Protein AF-A0A2N0QL74-F1 (afdb_monomer_lite)

pLDDT: mean 77.98, std 16.77, range [33.41, 97.06]

Sequence (241 aa):
MLTSSIFDAFDLHISDHNPIITYFDASLLSDTIKSARARQLGRNTRRVFKYDSISTEQWTAFATNLDKLCPIDPLVFDAWPLNQKCEYLHSRIIKAATSQLPSVTVGNTHALKKPKDLESLCQSYRFLSKVAKTIRSLHKNPTLYSVSFESKWSSYYLRLNKLLFVYKQIFVTPIVLPSFLRDERIDDFANLLQMLESMTLLLRSLLLLKEKEFQASSIQAKIDAQNDNFTNDISTFIESA

Secondary structure (DSSP, 8-state):
-----EEE-TT-TT-SS--EEE---HHHHHHHHHHHHHHHHT-SEEEEE-GGG--HHHHHHHHHHHHHH----HHHHHTS-HHHHHHHHHHHHHHHHHHHS-EEEEE--------HHHHHHHHHHHHHHHHHHHHHHHHH-GGG--HHHHHHHHHHHHHHHHHHHHTTTT--S-----S-STT--HHHHHHHHHHHHHHHHHHHHHHHHHHHHHHHHHHHHHHHHHHHHHHH-HHHHHHH-

Organism: NCBI:txid588596

Foldseek 3Di:
DDDWDWDFPVVPPPDPDTDTDTDDDPVRVVVVCVVVVVVVVVDQKDKDFDPVPDDPVLVVQLVVQLVVLPPDDPVVLVPDDPVVNVVSSVVSSVVSCVVRTDIDIGGPPPPPPPPPVLVVLVVLLVLLVVVLVVLVVCLVPVVPDDPVVFVVVLVSVVSVVVVCVVVVVLCPDDDDDDNGCPPDDSVNSVVNSVSSVVVSVSSVVVSVVSVVVVVVVVVVVLVVVLVVCVVPPVPVNVVSD

Radius of gyration: 28.13 Å; chains: 1; bounding box: 64×46×73 Å

Structure (mmCIF, N/CA/C/O backbone):
data_AF-A0A2N0QL74-F1
#
_entry.id   AF-A0A2N0QL74-F1
#
loop_
_atom_site.group_PDB
_atom_site.id
_atom_site.type_symbol
_atom_site.label_atom_id
_atom_site.label_alt_id
_atom_site.label_comp_id
_atom_site.label_asym_id
_atom_site.label_entity_id
_atom_site.label_seq_id
_atom_site.pdbx_PDB_ins_code
_atom_site.Cartn_x
_atom_site.Cartn_y
_atom_site.Cartn_z
_atom_site.occupancy
_atom_site.B_iso_or_equiv
_atom_site.auth_seq_id
_atom_site.auth_comp_id
_atom_site.auth_asym_id
_atom_site.auth_atom_id
_atom_site.pdbx_PDB_model_num
ATOM 1 N N . MET A 1 1 ? -23.906 -6.791 -3.356 1.00 33.41 1 MET A N 1
ATOM 2 C CA . MET A 1 1 ? -24.941 -7.394 -2.494 1.00 33.41 1 MET A CA 1
ATOM 3 C C . MET A 1 1 ? -24.196 -8.204 -1.442 1.00 33.41 1 MET A C 1
ATOM 5 O O . MET A 1 1 ? -23.364 -9.010 -1.830 1.00 33.41 1 MET A O 1
ATOM 9 N N . LEU A 1 2 ? -24.350 -7.887 -0.154 1.00 35.38 2 LEU A N 1
ATOM 10 C CA . LEU A 1 2 ? -23.689 -8.610 0.940 1.00 35.38 2 LEU A CA 1
ATOM 11 C C . LEU A 1 2 ? -24.419 -9.942 1.139 1.00 35.38 2 LEU A C 1
ATOM 13 O O . LEU A 1 2 ? -25.563 -9.936 1.575 1.00 35.38 2 LEU A O 1
ATOM 17 N N . THR A 1 3 ? -23.783 -11.062 0.818 1.00 36.50 3 THR A N 1
ATOM 18 C CA . THR A 1 3 ? -24.258 -12.392 1.219 1.00 36.50 3 THR A CA 1
ATOM 19 C C . THR A 1 3 ? -23.272 -12.943 2.236 1.00 36.50 3 THR A C 1
ATOM 21 O O . THR A 1 3 ? -22.318 -13.628 1.881 1.00 36.50 3 THR A O 1
ATOM 24 N N . SER A 1 4 ? -23.454 -12.569 3.501 1.00 42.34 4 SER A N 1
ATOM 25 C CA . SER A 1 4 ? -22.865 -13.297 4.623 1.00 42.34 4 SER A CA 1
ATOM 26 C C . SER A 1 4 ? -23.887 -14.330 5.079 1.00 42.34 4 SER A C 1
ATOM 28 O O . SER A 1 4 ? -24.969 -13.960 5.538 1.00 42.34 4 SER A O 1
ATOM 30 N N . SER A 1 5 ? -23.559 -15.606 4.938 1.00 44.97 5 SER A N 1
ATOM 31 C CA . SER A 1 5 ? -24.354 -16.701 5.487 1.00 44.97 5 SER A CA 1
ATOM 32 C C . SER A 1 5 ? -23.841 -16.954 6.901 1.00 44.97 5 SER A C 1
ATOM 34 O O . SER A 1 5 ? -22.702 -17.392 7.060 1.00 44.97 5 SER A O 1
ATOM 36 N N . ILE A 1 6 ? -24.635 -16.609 7.914 1.00 45.38 6 ILE A N 1
ATOM 37 C CA . ILE A 1 6 ? -24.352 -16.971 9.305 1.00 45.38 6 ILE A CA 1
ATOM 38 C C . ILE A 1 6 ? -25.059 -18.298 9.547 1.00 45.38 6 ILE A C 1
ATOM 40 O O . ILE A 1 6 ? -26.281 -18.367 9.427 1.00 45.38 6 ILE A O 1
ATOM 44 N N . PHE A 1 7 ? -24.288 -19.342 9.836 1.00 47.66 7 PHE A N 1
ATOM 45 C CA . PHE A 1 7 ? -24.845 -20.622 10.254 1.00 47.66 7 PHE A CA 1
ATOM 46 C C . PHE A 1 7 ? -24.835 -20.688 11.770 1.00 47.66 7 PHE A C 1
ATOM 48 O O . PHE A 1 7 ? -23.808 -20.443 12.403 1.00 47.66 7 PHE A O 1
ATOM 55 N N . ASP A 1 8 ? -26.001 -21.003 12.314 1.00 49.16 8 ASP A N 1
ATOM 56 C CA . ASP A 1 8 ? -26.172 -21.295 13.721 1.00 49.16 8 ASP A CA 1
ATOM 57 C C . ASP A 1 8 ? -25.772 -22.758 13.945 1.00 49.16 8 ASP A C 1
ATOM 59 O O . ASP A 1 8 ? -26.434 -23.675 13.456 1.00 49.16 8 ASP A O 1
ATOM 63 N N . ALA A 1 9 ? -24.617 -22.981 14.566 1.00 56.22 9 ALA A N 1
ATOM 64 C CA . ALA A 1 9 ? -23.987 -24.294 14.671 1.00 56.22 9 ALA A CA 1
ATOM 65 C C . ALA A 1 9 ? -24.347 -24.999 15.991 1.00 56.22 9 ALA A C 1
ATOM 67 O O . ALA A 1 9 ? -23.483 -25.596 16.634 1.00 56.22 9 ALA A O 1
ATOM 68 N N . PHE A 1 10 ? -25.631 -24.957 16.366 1.00 51.97 10 PHE A N 1
ATOM 69 C CA . PHE A 1 10 ? -26.165 -25.564 17.593 1.00 51.97 10 PHE A CA 1
ATOM 70 C C . PHE A 1 10 ? -25.802 -27.054 17.767 1.00 51.97 10 PHE A C 1
ATOM 72 O O . PHE A 1 10 ? -25.671 -27.512 18.898 1.00 51.97 10 PHE A O 1
ATOM 79 N N . ASP A 1 11 ? -25.595 -27.798 16.674 1.00 49.41 11 ASP A N 1
ATOM 80 C CA . ASP A 1 11 ? -25.296 -29.241 16.705 1.00 49.41 11 ASP A CA 1
ATOM 81 C C . ASP A 1 11 ? -23.817 -29.589 16.965 1.00 49.41 11 ASP A C 1
ATOM 83 O O . ASP A 1 11 ? -23.462 -30.758 17.131 1.00 49.41 11 ASP A O 1
ATOM 87 N N . LEU A 1 12 ? -22.921 -28.601 17.029 1.00 55.66 12 LEU A N 1
ATOM 88 C CA . LEU A 1 12 ? -21.524 -28.818 17.404 1.00 55.66 12 LEU A CA 1
ATOM 89 C C . LEU A 1 12 ? -21.390 -28.631 18.920 1.00 55.66 12 LEU A C 1
ATOM 91 O O . LEU A 1 12 ? -20.912 -27.602 19.387 1.00 55.66 12 LEU A O 1
ATOM 95 N N . HIS A 1 13 ? -21.816 -29.638 19.693 1.00 52.69 13 HIS A N 1
ATOM 96 C CA . HIS A 1 13 ? -21.681 -29.721 21.159 1.00 52.69 13 HIS A CA 1
ATOM 97 C C . HIS A 1 13 ? -20.208 -29.786 21.624 1.00 52.69 13 HIS A C 1
ATOM 99 O O . HIS A 1 13 ? -19.757 -30.778 22.193 1.00 52.69 13 HIS A O 1
ATOM 105 N N . ILE A 1 14 ? -19.431 -28.739 21.353 1.00 56.12 14 ILE A N 1
ATOM 106 C CA . ILE A 1 14 ? -18.009 -28.632 21.708 1.00 56.12 14 ILE A CA 1
ATOM 107 C C . ILE A 1 14 ? -17.818 -27.627 22.862 1.00 56.12 14 ILE A C 1
ATOM 109 O O . ILE A 1 14 ? -16.829 -27.698 23.585 1.00 56.12 14 ILE A O 1
ATOM 113 N N . SER A 1 15 ? -18.771 -26.712 23.072 1.00 59.31 15 SER A N 1
ATOM 114 C CA . SER A 1 15 ? -18.755 -25.685 24.122 1.00 59.31 15 SER A CA 1
ATOM 115 C C . SER A 1 15 ? -20.189 -25.276 24.496 1.00 59.31 15 SER A C 1
ATOM 117 O O . SER A 1 15 ? -21.123 -25.487 23.727 1.00 59.31 15 SER A O 1
ATOM 119 N N . ASP A 1 16 ? -20.360 -24.696 25.684 1.00 65.94 16 ASP A N 1
ATOM 120 C CA . ASP A 1 16 ? -21.548 -23.951 26.124 1.00 65.94 16 ASP A CA 1
ATOM 121 C C . ASP A 1 16 ? -21.730 -22.602 25.395 1.00 65.94 16 ASP A C 1
ATOM 123 O O . ASP A 1 16 ? -22.762 -21.943 25.532 1.00 65.94 16 ASP A O 1
ATOM 127 N N . HIS A 1 17 ? -20.750 -22.193 24.587 1.00 58.41 17 HIS A N 1
ATOM 128 C CA . HIS A 1 17 ? -20.848 -21.069 23.669 1.00 58.41 17 HIS A CA 1
ATOM 129 C C . HIS A 1 17 ? -21.337 -21.523 22.294 1.00 58.41 17 HIS A C 1
ATOM 131 O O . HIS A 1 17 ? -20.852 -22.510 21.747 1.00 58.41 17 HIS A O 1
ATOM 137 N N . ASN A 1 18 ? -22.255 -20.754 21.707 1.00 55.28 18 ASN A N 1
ATOM 138 C CA . ASN A 1 18 ? -22.790 -21.028 20.379 1.00 55.28 18 ASN A CA 1
ATOM 139 C C . ASN A 1 18 ? -21.817 -20.514 19.294 1.00 55.28 18 ASN A C 1
ATOM 141 O O . ASN A 1 18 ? -21.622 -19.295 19.191 1.00 55.28 18 ASN A O 1
ATOM 145 N N . PRO A 1 19 ? -21.154 -21.389 18.512 1.00 55.59 19 PRO A N 1
ATOM 146 C CA . PRO A 1 19 ? -20.139 -20.950 17.568 1.00 55.59 19 PRO A CA 1
ATOM 147 C C . PRO A 1 19 ? -20.785 -20.316 16.332 1.00 55.59 19 PRO A C 1
ATOM 149 O O . PRO A 1 19 ? -21.546 -20.945 15.604 1.00 55.59 19 PRO A O 1
ATOM 152 N N . ILE A 1 20 ? -20.435 -19.058 16.060 1.00 56.44 20 ILE A N 1
ATOM 153 C CA . ILE A 1 20 ? -20.890 -18.322 14.875 1.00 56.44 20 ILE A CA 1
ATOM 154 C C . ILE A 1 20 ? -19.818 -18.426 13.790 1.00 56.44 20 ILE A C 1
ATOM 156 O O . ILE A 1 20 ? -18.734 -17.853 13.918 1.00 56.44 20 ILE A O 1
ATOM 160 N N . ILE A 1 21 ? -20.123 -19.122 12.694 1.00 53.94 21 ILE A N 1
ATOM 161 C CA . ILE A 1 21 ? -19.219 -19.254 11.543 1.00 53.94 21 ILE A CA 1
ATOM 162 C C . ILE A 1 21 ? -19.670 -18.292 10.441 1.00 53.94 21 ILE A C 1
ATOM 164 O O . ILE A 1 21 ? -20.817 -18.331 10.000 1.00 53.94 21 ILE A O 1
ATOM 168 N N . THR A 1 22 ? -18.759 -17.426 9.985 1.00 52.47 22 THR A N 1
ATOM 169 C CA . THR A 1 22 ? -19.017 -16.461 8.904 1.00 52.47 22 THR A CA 1
ATOM 170 C C . THR A 1 22 ? -18.035 -16.668 7.754 1.00 52.47 22 THR A C 1
ATOM 172 O O . THR A 1 22 ? -16.822 -16.641 7.956 1.00 52.47 22 THR A O 1
ATOM 175 N N . TYR A 1 23 ? -18.555 -16.825 6.536 1.00 50.62 23 TYR A N 1
ATOM 176 C CA . TYR A 1 23 ? -17.755 -16.897 5.312 1.00 50.62 23 TYR A CA 1
ATOM 177 C C . TYR A 1 23 ? -17.655 -15.521 4.651 1.00 50.62 23 TYR A C 1
ATOM 179 O O . TYR A 1 23 ? -18.667 -14.852 4.434 1.00 50.62 23 TYR A O 1
ATOM 187 N N . PHE A 1 24 ? -16.436 -15.120 4.291 1.00 48.72 24 PHE A N 1
ATOM 188 C CA . PHE A 1 24 ? -16.180 -13.896 3.536 1.00 48.72 24 PHE A CA 1
ATOM 189 C C . PHE A 1 24 ? -15.605 -14.228 2.163 1.00 48.72 24 PHE A C 1
ATOM 191 O O . PHE A 1 24 ? -14.645 -14.988 2.049 1.00 48.72 24 PHE A O 1
ATOM 198 N N . ASP A 1 25 ? -16.158 -13.603 1.126 1.00 53.91 25 ASP A N 1
ATOM 199 C CA . ASP A 1 25 ? -15.538 -13.594 -0.194 1.00 53.91 25 ASP A CA 1
ATOM 200 C C . ASP A 1 25 ? -14.257 -12.736 -0.172 1.00 53.91 25 ASP A C 1
ATOM 202 O O . ASP A 1 25 ? -14.252 -11.586 0.285 1.00 53.91 25 ASP A O 1
ATOM 206 N N . ALA A 1 26 ? -13.159 -13.285 -0.692 1.00 52.34 26 ALA A N 1
ATOM 207 C CA . ALA A 1 26 ? -11.869 -12.612 -0.775 1.00 52.34 26 ALA A CA 1
ATOM 208 C C . ALA A 1 26 ? -11.926 -11.321 -1.619 1.00 52.34 26 ALA A C 1
ATOM 210 O O . ALA A 1 26 ? -11.229 -10.350 -1.294 1.00 52.34 26 ALA A O 1
ATOM 211 N N . SER A 1 27 ? -12.775 -11.264 -2.658 1.00 49.72 27 SER A N 1
ATOM 212 C CA . SER A 1 27 ? -12.998 -10.030 -3.434 1.00 49.72 27 SER A CA 1
ATOM 213 C C . SER A 1 27 ? -13.596 -8.927 -2.566 1.00 49.72 27 SER A C 1
ATOM 215 O O . SER A 1 27 ? -13.115 -7.791 -2.562 1.00 49.72 27 SER A O 1
ATOM 217 N N . LEU A 1 28 ? -14.612 -9.285 -1.780 1.00 56.97 28 LEU A N 1
ATOM 218 C CA . LEU A 1 28 ? -15.330 -8.380 -0.890 1.00 56.97 28 LEU A CA 1
ATOM 219 C C . LEU A 1 28 ? -14.418 -7.823 0.210 1.00 56.97 28 LEU A C 1
ATOM 221 O O . LEU A 1 28 ? -14.478 -6.627 0.515 1.00 56.97 28 LEU A O 1
ATOM 225 N N . LEU A 1 29 ? -13.536 -8.665 0.762 1.00 50.59 29 LEU A N 1
ATOM 226 C CA . LEU A 1 29 ? -12.536 -8.266 1.752 1.00 50.59 29 LEU A CA 1
ATOM 227 C C . LEU A 1 29 ? -11.573 -7.220 1.166 1.00 50.59 29 LEU A C 1
ATOM 229 O O . LEU A 1 29 ? -11.256 -6.222 1.805 1.00 50.59 29 LEU A O 1
ATOM 233 N N . SER A 1 30 ? -11.142 -7.401 -0.086 1.00 49.31 30 SER A N 1
ATOM 234 C CA . SER A 1 30 ? -10.242 -6.463 -0.770 1.00 49.31 30 SER A CA 1
ATOM 235 C C . SER A 1 30 ? -10.862 -5.072 -0.932 1.00 49.31 30 SER A C 1
ATOM 237 O O . SER A 1 30 ? -10.206 -4.060 -0.667 1.00 49.31 30 SER A O 1
ATOM 239 N N . ASP A 1 31 ? -12.134 -5.000 -1.323 1.00 45.38 31 ASP A N 1
ATOM 240 C CA . ASP A 1 31 ? -12.820 -3.728 -1.566 1.00 45.38 31 ASP A CA 1
ATOM 241 C C . ASP A 1 31 ? -13.226 -3.009 -0.273 1.00 45.38 31 ASP A C 1
ATOM 243 O O . ASP A 1 31 ? -13.062 -1.787 -0.163 1.00 45.38 31 ASP A O 1
ATOM 247 N N . THR A 1 32 ? -13.638 -3.753 0.758 1.00 49.66 32 THR A N 1
ATOM 248 C CA . THR A 1 32 ? -13.849 -3.188 2.102 1.00 49.66 32 THR A CA 1
ATOM 249 C C . THR A 1 32 ? -12.540 -2.711 2.727 1.00 49.66 32 THR A C 1
ATOM 251 O O . THR A 1 32 ? -12.516 -1.612 3.284 1.00 49.66 32 THR A O 1
ATOM 254 N N . ILE A 1 33 ? -11.424 -3.432 2.547 1.00 53.22 33 ILE A N 1
ATOM 255 C CA . ILE A 1 33 ? -10.089 -2.979 2.971 1.00 53.22 33 ILE A CA 1
ATOM 256 C C . ILE A 1 33 ? -9.694 -1.686 2.248 1.00 53.22 33 ILE A C 1
ATOM 258 O O . ILE A 1 33 ? -9.181 -0.775 2.894 1.00 53.22 33 ILE A O 1
ATOM 262 N N . LYS A 1 34 ? -9.948 -1.540 0.939 1.00 53.47 34 LYS A N 1
ATOM 263 C CA . LYS A 1 34 ? -9.662 -0.285 0.210 1.00 53.47 34 LYS A CA 1
ATOM 264 C C . LYS A 1 34 ? -10.468 0.890 0.766 1.00 53.47 34 LYS A C 1
ATOM 266 O O . LYS A 1 34 ? -9.889 1.950 1.006 1.00 53.47 34 LYS A O 1
ATOM 271 N N . SER A 1 35 ? -11.768 0.711 1.015 1.00 46.94 35 SER A N 1
ATOM 272 C CA . SER A 1 35 ? -12.613 1.764 1.595 1.00 46.94 35 SER A CA 1
ATOM 273 C C . SER A 1 35 ? -12.228 2.083 3.041 1.00 46.94 35 SER A C 1
ATOM 275 O O . SER A 1 35 ? -12.212 3.252 3.424 1.00 46.94 35 SER A O 1
ATOM 277 N N . ALA A 1 36 ? -11.917 1.073 3.855 1.00 45.94 36 ALA A N 1
ATOM 278 C CA . ALA A 1 36 ? -11.460 1.255 5.229 1.00 45.94 36 ALA A CA 1
ATOM 279 C C . ALA A 1 36 ? -10.112 1.985 5.261 1.00 45.94 36 ALA A C 1
ATOM 281 O O . ALA A 1 36 ? -9.953 2.951 6.002 1.00 45.94 36 ALA A O 1
ATOM 282 N N . ARG A 1 37 ? -9.181 1.608 4.378 1.00 51.91 37 ARG A N 1
ATOM 283 C CA . ARG A 1 37 ? -7.877 2.258 4.217 1.00 51.91 37 ARG A CA 1
ATOM 284 C C . ARG A 1 37 ? -8.015 3.696 3.723 1.00 51.91 37 ARG A C 1
ATOM 286 O O . ARG A 1 37 ? -7.315 4.559 4.231 1.00 51.91 37 ARG A O 1
ATOM 293 N N . ALA A 1 38 ? -8.933 3.990 2.801 1.00 49.88 38 ALA A N 1
ATOM 294 C CA . ALA A 1 38 ? -9.228 5.363 2.381 1.00 49.88 38 ALA A CA 1
ATOM 295 C C . ALA A 1 38 ? -9.811 6.207 3.532 1.00 49.88 38 ALA A C 1
ATOM 297 O O . ALA A 1 38 ? -9.392 7.344 3.740 1.00 49.88 38 ALA A O 1
ATOM 298 N N . ARG A 1 39 ? -10.717 5.632 4.338 1.00 52.94 39 ARG A N 1
ATOM 299 C CA . ARG A 1 39 ? -11.268 6.278 5.544 1.00 52.94 39 ARG A CA 1
ATOM 300 C C . ARG A 1 39 ? -10.211 6.487 6.634 1.00 52.94 39 ARG A C 1
ATOM 302 O O . ARG A 1 39 ? -10.260 7.504 7.315 1.00 52.94 39 ARG A O 1
ATOM 309 N N . GLN A 1 40 ? -9.254 5.569 6.783 1.00 52.75 40 GLN A N 1
ATOM 310 C CA . GLN A 1 40 ? -8.108 5.708 7.689 1.00 52.75 40 GLN A CA 1
ATOM 311 C C . GLN A 1 40 ? -7.104 6.754 7.190 1.00 52.75 40 GLN A C 1
ATOM 313 O O . GLN A 1 40 ? -6.664 7.584 7.973 1.00 52.75 40 GLN A O 1
ATOM 318 N N . LEU A 1 41 ? -6.787 6.772 5.891 1.00 53.09 41 LEU A N 1
ATOM 319 C CA . LEU A 1 41 ? -5.905 7.776 5.279 1.00 53.09 41 LEU A CA 1
ATOM 320 C C . LEU A 1 41 ? -6.488 9.198 5.365 1.00 53.09 41 LEU A C 1
ATOM 322 O O . LEU A 1 41 ? -5.731 10.157 5.444 1.00 53.09 41 LEU A O 1
ATOM 326 N N . GLY A 1 42 ? -7.818 9.339 5.375 1.00 51.16 42 GLY A N 1
ATOM 327 C CA . GLY A 1 42 ? -8.502 10.616 5.620 1.00 51.16 42 GLY A CA 1
ATOM 328 C C . GLY A 1 42 ? -8.640 10.993 7.101 1.00 51.16 42 GLY A C 1
ATOM 329 O O . GLY A 1 42 ? -9.009 12.123 7.411 1.00 51.16 42 GLY A O 1
ATOM 330 N N . ARG A 1 43 ? -8.348 10.072 8.028 1.00 56.88 43 ARG A N 1
ATOM 331 C CA . ARG A 1 43 ? -8.416 10.283 9.479 1.00 56.88 43 ARG A CA 1
ATOM 332 C C . ARG A 1 43 ? -7.010 10.195 10.066 1.00 56.88 43 ARG A C 1
ATOM 334 O O . ARG A 1 43 ? -6.622 9.197 10.664 1.00 56.88 43 ARG A O 1
ATOM 341 N N . ASN A 1 44 ? -6.265 11.292 9.949 1.00 59.56 44 ASN A N 1
ATOM 342 C CA . ASN A 1 44 ? -4.979 11.470 10.640 1.00 59.56 44 ASN A CA 1
ATOM 343 C C . ASN A 1 44 ? -5.127 11.562 12.168 1.00 59.56 44 ASN A C 1
ATOM 345 O O . ASN A 1 44 ? -4.139 11.763 12.871 1.00 59.56 44 ASN A O 1
ATOM 349 N N . THR A 1 45 ? -6.343 11.432 12.696 1.00 61.66 45 THR A N 1
ATOM 350 C CA . THR A 1 45 ? -6.651 11.478 14.118 1.00 61.66 45 THR A CA 1
ATOM 351 C C . THR A 1 45 ? -7.700 10.424 14.481 1.00 61.66 45 THR A C 1
ATOM 353 O O . THR A 1 45 ? -8.597 10.116 13.692 1.00 61.66 45 THR A O 1
ATOM 356 N N . ARG A 1 46 ? -7.593 9.865 15.689 1.00 70.38 46 ARG A N 1
ATOM 357 C CA . ARG A 1 46 ? -8.622 9.035 16.326 1.00 70.38 46 ARG A CA 1
ATOM 358 C C . ARG A 1 46 ? -9.091 9.702 17.615 1.00 70.38 46 ARG A C 1
ATOM 360 O O . ARG A 1 46 ? -8.305 10.357 18.294 1.00 70.38 46 ARG A O 1
ATOM 367 N N . ARG A 1 47 ? -10.370 9.547 17.952 1.00 76.06 47 ARG A N 1
ATOM 368 C CA . ARG A 1 47 ? -10.919 9.983 19.240 1.00 76.06 47 ARG A CA 1
ATOM 369 C C . ARG A 1 47 ? -10.774 8.839 20.238 1.00 76.06 47 ARG A C 1
ATOM 371 O O . ARG A 1 47 ? -11.214 7.735 19.940 1.00 76.06 47 ARG A O 1
ATOM 378 N N . VAL A 1 48 ? -10.167 9.115 21.384 1.00 81.00 48 VAL A N 1
ATOM 379 C CA . VAL A 1 48 ? -9.994 8.166 22.490 1.00 81.00 48 VAL A CA 1
ATOM 380 C C . VAL A 1 48 ? -10.775 8.700 23.685 1.00 81.00 48 VAL A C 1
ATOM 382 O O . VAL A 1 48 ? -10.580 9.853 24.073 1.00 81.00 48 VAL A O 1
ATOM 385 N N . PHE A 1 49 ? -11.692 7.900 24.225 1.00 83.62 49 PHE A N 1
ATOM 386 C CA . PHE A 1 49 ? -12.444 8.239 25.434 1.00 83.62 49 PHE A CA 1
ATOM 387 C C . PHE A 1 49 ? -11.584 7.966 26.670 1.00 83.62 49 PHE A C 1
ATOM 389 O O . PHE A 1 49 ? -10.858 6.978 26.706 1.00 83.62 49 PHE A O 1
ATOM 396 N N . LYS A 1 50 ? -11.629 8.857 27.663 1.00 84.31 50 LYS A N 1
ATOM 397 C CA . LYS A 1 50 ? -10.822 8.744 28.887 1.00 84.31 50 LYS A CA 1
ATOM 398 C C . LYS A 1 50 ? -11.639 8.135 30.018 1.00 84.31 50 LYS A C 1
ATOM 400 O O . LYS A 1 50 ? -12.173 8.878 30.841 1.00 84.31 50 LYS A O 1
ATOM 405 N N . TYR A 1 51 ? -11.744 6.809 30.041 1.00 79.31 51 TYR A N 1
ATOM 406 C CA . TYR A 1 51 ? -12.631 6.109 30.971 1.00 79.31 51 TYR A CA 1
ATOM 407 C C . TYR A 1 51 ? -12.248 6.279 32.447 1.00 79.31 51 TYR A C 1
ATOM 409 O O . TYR A 1 51 ? -13.128 6.498 33.275 1.00 79.31 51 TYR A O 1
ATOM 417 N N . ASP A 1 52 ? -10.952 6.328 32.753 1.00 76.00 52 ASP A N 1
ATOM 418 C CA . ASP A 1 52 ? -10.434 6.384 34.134 1.00 76.00 52 ASP A CA 1
ATOM 419 C C . ASP A 1 52 ? -10.697 7.718 34.850 1.00 76.00 52 ASP A C 1
ATOM 421 O O . ASP A 1 52 ? -10.456 7.860 36.045 1.00 76.00 52 ASP A O 1
ATOM 425 N N . SER A 1 53 ? -11.189 8.719 34.116 1.00 77.44 53 SER A N 1
ATOM 426 C CA . SER A 1 53 ? -11.468 10.068 34.625 1.00 77.44 53 SER A CA 1
ATOM 427 C C . SER A 1 53 ? -12.957 10.426 34.640 1.00 77.44 53 SER A C 1
ATOM 429 O O . SER A 1 53 ? -13.302 11.587 34.858 1.00 77.44 53 SER A O 1
ATOM 431 N N . ILE A 1 54 ? -13.841 9.459 34.369 1.00 86.94 54 ILE A N 1
ATOM 432 C CA . ILE A 1 54 ? -15.284 9.697 34.265 1.00 86.94 54 ILE A CA 1
ATOM 433 C C . ILE A 1 54 ? -15.920 9.662 35.654 1.00 86.94 54 ILE A C 1
ATOM 435 O O . ILE A 1 54 ? -15.801 8.675 36.379 1.00 86.94 54 ILE A O 1
ATOM 439 N N . SER A 1 55 ? -16.645 10.723 36.011 1.00 90.50 55 SER A N 1
ATOM 440 C CA . SER A 1 55 ? -17.422 10.754 37.253 1.00 90.50 55 SER A CA 1
ATOM 441 C C . SER A 1 55 ? -18.703 9.917 37.151 1.00 90.50 55 SER A C 1
ATOM 443 O O . SER A 1 55 ? -19.256 9.709 36.069 1.00 90.50 55 SER A O 1
ATOM 445 N N . THR A 1 56 ? -19.246 9.486 38.290 1.00 91.62 56 THR A N 1
ATOM 446 C CA . THR A 1 56 ? -20.543 8.786 38.349 1.00 91.62 56 THR A CA 1
ATOM 447 C C . THR A 1 56 ? -21.667 9.587 37.685 1.00 91.62 56 THR A C 1
ATOM 449 O O . THR A 1 56 ? -22.528 9.020 37.014 1.00 91.62 56 THR A O 1
ATOM 452 N N . GLU A 1 57 ? -21.640 10.915 37.806 1.00 92.31 57 GLU A N 1
ATOM 453 C CA . GLU A 1 57 ? -22.608 11.805 37.155 1.00 92.31 57 GLU A CA 1
ATOM 454 C C . GLU A 1 57 ? -22.504 11.739 35.627 1.00 92.31 57 GLU A C 1
ATOM 456 O O . GLU A 1 57 ? -23.521 11.629 34.944 1.00 92.31 57 GLU A O 1
ATOM 461 N N . GLN A 1 58 ? -21.286 11.735 35.079 1.00 89.06 58 GLN A N 1
ATOM 462 C CA . GLN A 1 58 ? -21.060 11.609 33.637 1.00 89.06 58 GLN A CA 1
ATOM 463 C C . GLN A 1 58 ? -21.470 10.231 33.107 1.00 89.06 58 GLN A C 1
ATOM 465 O O . GLN A 1 58 ? -22.068 10.146 32.034 1.00 89.06 58 GLN A O 1
ATOM 470 N N . TRP A 1 59 ? -21.222 9.159 33.865 1.00 92.44 59 TRP A N 1
ATOM 471 C CA . TRP A 1 59 ? -21.729 7.823 33.534 1.00 92.44 59 TRP A CA 1
ATOM 472 C C . TRP A 1 59 ? -23.256 7.773 33.524 1.00 92.44 59 TRP A C 1
ATOM 474 O O . TRP A 1 59 ? -23.855 7.221 32.601 1.00 92.44 59 TRP A O 1
ATOM 484 N N . THR A 1 60 ? -23.889 8.411 34.507 1.00 94.12 60 THR A N 1
ATOM 485 C CA . THR A 1 60 ? -25.352 8.495 34.599 1.00 94.12 60 THR A CA 1
ATOM 486 C C . THR A 1 60 ? -25.932 9.304 33.438 1.00 94.12 60 THR A C 1
ATOM 488 O O . THR A 1 60 ? -26.923 8.899 32.826 1.00 94.12 60 THR A O 1
ATOM 491 N N . ALA A 1 61 ? -25.290 10.416 33.072 1.00 93.69 61 ALA A N 1
ATOM 492 C CA . ALA A 1 61 ? -25.664 11.230 31.920 1.00 93.69 61 ALA A CA 1
ATOM 493 C C . ALA A 1 61 ? -25.492 10.469 30.594 1.00 93.69 61 ALA A C 1
ATOM 495 O O . ALA A 1 61 ? -26.360 10.548 29.721 1.00 93.69 61 ALA A O 1
ATOM 496 N N . PHE A 1 62 ? -24.412 9.691 30.453 1.00 93.88 62 PHE A N 1
ATOM 497 C CA . PHE A 1 62 ? -24.199 8.785 29.325 1.00 93.88 62 PHE A CA 1
ATOM 498 C C . PHE A 1 62 ? -25.313 7.741 29.217 1.00 93.88 62 PHE A C 1
ATOM 500 O O . PHE A 1 62 ? -25.929 7.656 28.155 1.00 93.88 62 PHE A O 1
ATOM 507 N N . ALA A 1 63 ? -25.608 7.010 30.296 1.00 93.25 63 ALA A N 1
ATOM 508 C CA . ALA A 1 63 ? -26.647 5.980 30.317 1.00 93.25 63 ALA A CA 1
ATOM 509 C C . ALA A 1 63 ? -28.024 6.569 29.979 1.00 93.25 63 ALA A C 1
ATOM 511 O O . ALA A 1 63 ? -28.674 6.130 29.035 1.00 93.25 63 ALA A O 1
ATOM 512 N N . THR A 1 64 ? -28.393 7.673 30.635 1.00 94.94 64 THR A N 1
ATOM 513 C CA . THR A 1 64 ? -29.658 8.382 30.381 1.00 94.94 64 THR A CA 1
ATOM 514 C C . THR A 1 64 ? -29.788 8.821 28.921 1.00 94.94 64 THR A C 1
ATOM 516 O O . THR A 1 64 ? -30.874 8.803 28.341 1.00 94.94 64 THR A O 1
ATOM 519 N N . ASN A 1 65 ? -28.692 9.268 28.303 1.00 94.50 65 ASN A N 1
ATOM 520 C CA . ASN A 1 65 ? -28.700 9.655 26.897 1.00 94.50 65 ASN A CA 1
ATOM 521 C C . ASN A 1 65 ? -28.742 8.440 25.959 1.00 94.50 65 ASN A C 1
ATOM 523 O O . ASN A 1 65 ? -29.392 8.497 24.917 1.00 94.50 65 ASN A O 1
ATOM 527 N N . LEU A 1 66 ? -28.067 7.346 26.314 1.00 93.25 66 LEU A N 1
ATOM 528 C CA . LEU A 1 66 ? -28.104 6.103 25.551 1.00 93.25 66 LEU A CA 1
ATOM 529 C C . LEU A 1 66 ? -29.523 5.523 25.517 1.00 93.25 66 LEU A C 1
ATOM 531 O O . LEU A 1 66 ? -30.006 5.217 24.429 1.00 93.25 66 LEU A O 1
ATOM 535 N N . ASP A 1 67 ? -30.217 5.488 26.655 1.00 92.69 67 ASP A N 1
ATOM 536 C CA . ASP A 1 67 ? -31.605 5.021 26.747 1.00 92.69 67 ASP A CA 1
ATOM 537 C C . ASP A 1 67 ? -32.533 5.846 25.845 1.00 92.69 67 ASP A C 1
ATOM 539 O O . ASP A 1 67 ? -33.311 5.303 25.061 1.00 92.69 67 ASP A O 1
ATOM 543 N N . LYS A 1 68 ? -32.377 7.179 25.847 1.00 93.81 68 LYS A N 1
ATOM 544 C CA . LYS A 1 68 ? -33.123 8.080 24.945 1.00 93.81 68 LYS A CA 1
ATOM 545 C C . LYS A 1 68 ? -32.845 7.813 23.464 1.00 93.81 68 LYS A C 1
ATOM 547 O O . LYS A 1 68 ? -33.710 8.037 22.619 1.00 93.81 68 LYS A O 1
ATOM 552 N N . LEU A 1 69 ? -31.631 7.385 23.127 1.00 92.44 69 LEU A N 1
ATOM 553 C CA . LEU A 1 69 ? -31.220 7.073 21.758 1.00 92.44 69 LEU A CA 1
ATOM 554 C C . LEU A 1 69 ? -31.676 5.679 21.290 1.00 92.44 69 LEU A C 1
ATOM 556 O O . LEU A 1 69 ? -31.583 5.396 20.085 1.00 92.44 69 LEU A O 1
ATOM 560 N N . CYS A 1 70 ? -32.199 4.862 22.210 1.00 90.88 70 CYS A N 1
ATOM 561 C CA . CYS A 1 70 ? -32.647 3.490 21.999 1.00 90.88 70 CYS A CA 1
ATOM 562 C C . CYS A 1 70 ? -34.165 3.302 22.235 1.00 90.88 70 CYS A C 1
ATOM 564 O O . CYS A 1 70 ? -34.551 2.481 23.059 1.00 90.88 70 CYS A O 1
ATOM 566 N N . PRO A 1 71 ? -35.067 3.992 21.505 1.00 89.56 71 PRO A N 1
ATOM 567 C CA . PRO A 1 71 ? -36.516 3.909 21.740 1.00 89.56 71 PRO A CA 1
ATOM 568 C C . PRO A 1 71 ? -37.170 2.636 21.165 1.00 89.56 71 PRO A C 1
ATOM 570 O O . PRO A 1 71 ? -38.373 2.621 20.917 1.00 89.56 71 PRO A O 1
ATOM 573 N N . ILE A 1 72 ? -36.385 1.607 20.840 1.00 89.50 72 ILE A N 1
ATOM 574 C CA . ILE A 1 72 ? -36.888 0.409 20.164 1.00 89.50 72 ILE A CA 1
ATOM 575 C C . ILE A 1 72 ? -37.452 -0.563 21.192 1.00 89.50 72 ILE A C 1
ATOM 577 O O . ILE A 1 72 ? -36.835 -0.815 22.223 1.00 89.50 72 ILE A O 1
ATOM 581 N N . ASP A 1 73 ? -38.613 -1.123 20.867 1.00 90.81 73 ASP A N 1
ATOM 582 C CA . ASP A 1 73 ? -39.237 -2.174 21.656 1.00 90.81 73 ASP A CA 1
ATOM 583 C C . ASP A 1 73 ? -38.339 -3.432 21.719 1.00 90.81 73 ASP A C 1
ATOM 585 O O . ASP A 1 73 ? -37.874 -3.891 20.667 1.00 90.81 73 ASP A O 1
ATOM 589 N N . PRO A 1 74 ? -38.093 -4.011 22.910 1.00 88.88 74 PRO A N 1
ATOM 590 C CA . PRO A 1 74 ? -37.224 -5.176 23.064 1.00 88.88 74 PRO A CA 1
ATOM 591 C C . PRO A 1 74 ? -37.629 -6.384 22.212 1.00 88.88 74 PRO A C 1
ATOM 593 O O . PRO A 1 74 ? -36.752 -7.041 21.662 1.00 88.88 74 PRO A O 1
ATOM 596 N N . LEU A 1 75 ? -38.929 -6.644 22.015 1.00 89.12 75 LEU A N 1
ATOM 597 C CA . LEU A 1 75 ? -39.396 -7.781 21.207 1.00 89.12 75 LEU A CA 1
ATOM 598 C C . LEU A 1 75 ? -39.085 -7.562 19.723 1.00 89.12 75 LEU A C 1
ATOM 600 O O . LEU A 1 75 ? -38.696 -8.490 19.013 1.00 89.12 75 LEU A O 1
ATOM 604 N N . VAL A 1 76 ? -39.220 -6.318 19.254 1.00 89.88 76 VAL A N 1
ATOM 605 C CA . VAL A 1 76 ? -38.831 -5.936 17.889 1.00 89.88 76 VAL A CA 1
ATOM 606 C C . VAL A 1 76 ? -37.319 -6.031 17.714 1.00 89.88 76 VAL A C 1
ATOM 608 O O . VAL A 1 76 ? -36.860 -6.530 16.687 1.00 89.88 76 VAL A O 1
ATOM 611 N N . PHE A 1 77 ? -36.547 -5.571 18.701 1.00 89.56 77 PHE A N 1
ATOM 612 C CA . PHE A 1 77 ? -35.092 -5.671 18.676 1.00 89.56 77 PHE A CA 1
ATOM 613 C C . PHE A 1 77 ? -34.637 -7.130 18.650 1.00 89.56 77 PHE A C 1
ATOM 615 O O . PHE A 1 77 ? -33.783 -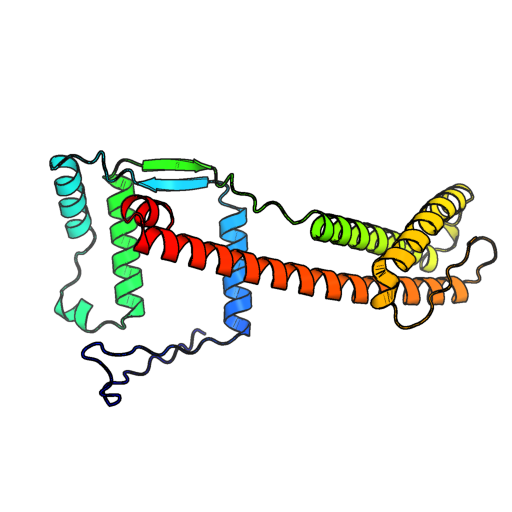7.482 17.839 1.00 89.56 77 PHE A O 1
ATOM 622 N N . ASP A 1 78 ? -35.234 -7.996 19.469 1.00 87.44 78 ASP A N 1
ATOM 623 C CA . ASP A 1 78 ? -34.871 -9.408 19.568 1.00 87.44 78 ASP A CA 1
ATOM 624 C C . ASP A 1 78 ? -35.109 -10.183 18.272 1.00 87.44 78 ASP A C 1
ATOM 626 O O . ASP A 1 78 ? -34.321 -11.075 17.948 1.00 87.44 78 ASP A O 1
ATOM 630 N N . ALA A 1 79 ? -36.101 -9.782 17.479 1.00 90.25 79 ALA A N 1
ATOM 631 C CA . ALA A 1 79 ? -36.365 -10.356 16.164 1.00 90.25 79 ALA A CA 1
ATOM 632 C C . ALA A 1 79 ? -35.336 -9.956 15.082 1.00 90.25 79 ALA A C 1
ATOM 634 O O . ALA A 1 79 ? -35.370 -10.495 13.974 1.00 90.25 79 ALA A O 1
ATOM 635 N N . TRP A 1 80 ? -34.429 -9.007 15.348 1.00 87.75 80 TRP A N 1
ATOM 636 C CA . TRP A 1 80 ? -33.457 -8.553 14.349 1.00 87.75 80 TRP A CA 1
ATOM 637 C C . TRP A 1 80 ? -32.300 -9.541 14.131 1.00 87.75 80 TRP A C 1
ATOM 639 O O . TRP A 1 80 ? -31.827 -10.175 15.079 1.00 87.75 80 TRP A O 1
ATOM 649 N N . PRO A 1 81 ? -31.736 -9.592 12.908 1.00 84.12 81 PRO A N 1
ATOM 650 C CA . PRO A 1 81 ? -30.465 -10.264 12.657 1.00 84.12 81 PRO A CA 1
ATOM 651 C C . PRO A 1 81 ? -29.332 -9.694 13.523 1.00 84.12 81 PRO A C 1
ATOM 653 O O . PRO A 1 81 ? -29.251 -8.479 13.728 1.00 84.12 81 PRO A O 1
ATOM 656 N N . LEU A 1 82 ? -28.400 -10.546 13.968 1.00 71.75 82 LEU A N 1
ATOM 657 C CA . LEU A 1 82 ? -27.304 -10.161 14.873 1.00 71.75 82 LEU A CA 1
ATOM 658 C C . LEU A 1 82 ? -26.493 -8.958 14.365 1.00 71.75 82 LEU A C 1
ATOM 660 O O . LEU A 1 82 ? -26.273 -8.009 15.109 1.00 71.75 82 LEU A O 1
ATOM 664 N N . ASN A 1 83 ? -26.121 -8.941 13.082 1.00 70.06 83 ASN A N 1
ATOM 665 C CA . ASN A 1 83 ? -25.379 -7.816 12.499 1.00 70.06 83 ASN A CA 1
ATOM 666 C C . ASN A 1 83 ? -26.143 -6.489 12.620 1.00 70.06 83 ASN A C 1
ATOM 668 O O . ASN A 1 83 ? -25.544 -5.447 12.875 1.00 70.06 83 ASN A O 1
ATOM 672 N N . GLN A 1 84 ? -27.469 -6.524 12.473 1.00 79.31 84 GLN A N 1
ATOM 673 C CA . GLN A 1 84 ? -28.307 -5.338 12.600 1.00 79.31 84 GLN A CA 1
ATOM 674 C C . GLN A 1 84 ? -28.403 -4.876 14.059 1.00 79.31 84 GLN A C 1
ATOM 676 O O . GLN A 1 84 ? -28.326 -3.674 14.315 1.00 79.31 84 GLN A O 1
ATOM 681 N N . LYS A 1 85 ? -28.491 -5.813 15.014 1.00 82.00 85 LYS A N 1
ATOM 682 C CA . LYS A 1 85 ? -28.403 -5.520 16.454 1.00 82.00 85 LYS A CA 1
ATOM 683 C C . LYS A 1 85 ? -27.070 -4.851 16.803 1.00 82.00 85 LYS A C 1
ATOM 685 O O . LYS A 1 85 ? -27.061 -3.793 17.431 1.00 82.00 85 LYS A O 1
ATOM 690 N N . CYS A 1 86 ? -25.956 -5.427 16.350 1.00 77.12 86 CYS A N 1
ATOM 691 C CA . CYS A 1 86 ? -24.610 -4.918 16.611 1.00 77.12 86 CYS A CA 1
ATOM 692 C C . CYS A 1 86 ? -24.398 -3.514 16.035 1.00 77.12 86 CYS A C 1
ATOM 694 O O . CYS A 1 86 ? -23.973 -2.621 16.763 1.00 77.12 86 CYS A O 1
ATOM 696 N N . GLU A 1 87 ? -24.734 -3.287 14.762 1.00 78.12 87 GLU A N 1
ATOM 697 C CA . GLU A 1 87 ? -24.604 -1.969 14.122 1.00 78.12 87 GLU A CA 1
ATOM 698 C C . GLU A 1 87 ? -25.480 -0.910 14.801 1.00 78.12 87 GLU A C 1
ATOM 700 O O . GLU A 1 87 ? -25.043 0.224 15.027 1.00 78.12 87 GLU A O 1
ATOM 705 N N . TYR A 1 88 ? -26.708 -1.282 15.175 1.00 87.69 88 TYR A N 1
ATOM 706 C CA . TYR A 1 88 ? -27.618 -0.397 15.890 1.00 87.69 88 TYR A CA 1
ATOM 707 C C . TYR A 1 88 ? -27.044 0.033 17.241 1.00 87.69 88 TYR A C 1
ATOM 709 O O . TYR A 1 88 ? -26.887 1.235 17.483 1.00 87.69 88 TYR A O 1
ATOM 717 N N . LEU A 1 89 ? -26.678 -0.931 18.092 1.00 87.62 89 LEU A N 1
ATOM 718 C CA . LEU A 1 89 ? -26.115 -0.660 19.415 1.00 87.62 89 LEU A CA 1
ATOM 719 C C . LEU A 1 89 ? -24.812 0.130 19.307 1.00 87.62 89 LEU A C 1
ATOM 721 O O . LEU A 1 89 ? -24.673 1.171 19.948 1.00 87.62 89 LEU A O 1
ATOM 725 N N . HIS A 1 90 ? -23.892 -0.300 18.442 1.00 84.44 90 HIS A N 1
ATOM 726 C CA . HIS A 1 90 ? -22.620 0.381 18.221 1.00 84.44 90 HIS A CA 1
ATOM 727 C C . HIS A 1 90 ? -22.832 1.850 17.820 1.00 84.44 90 HIS A C 1
ATOM 729 O O . HIS A 1 90 ? -22.243 2.752 18.417 1.00 84.44 90 HIS A O 1
ATOM 735 N N . SER A 1 91 ? -23.739 2.126 16.876 1.00 86.88 91 SER A N 1
ATOM 736 C CA . SER A 1 91 ? -24.069 3.496 16.466 1.00 86.88 91 SER A CA 1
ATOM 737 C C . SER A 1 91 ? -24.569 4.359 17.632 1.00 86.88 91 SER A C 1
ATOM 739 O O . SER A 1 91 ? -24.160 5.519 17.761 1.00 86.88 91 SER A O 1
ATOM 741 N N . ARG A 1 92 ? -25.443 3.820 18.494 1.00 92.06 92 ARG A N 1
ATOM 742 C CA . ARG A 1 92 ? -26.014 4.563 19.630 1.00 92.06 92 ARG A CA 1
ATOM 743 C C . ARG A 1 92 ? -25.013 4.775 20.754 1.00 92.06 92 ARG A C 1
ATOM 745 O O . ARG A 1 92 ? -24.894 5.905 21.224 1.00 92.06 92 ARG A O 1
ATOM 752 N N . ILE A 1 93 ? -24.237 3.750 21.096 1.00 90.44 93 ILE A N 1
ATOM 753 C CA . ILE A 1 93 ? -23.163 3.828 22.093 1.00 90.44 93 ILE A CA 1
ATOM 754 C C . ILE A 1 93 ? -22.150 4.898 21.685 1.00 90.44 93 ILE A C 1
ATOM 756 O O . ILE A 1 93 ? -21.867 5.802 22.467 1.00 90.44 93 ILE A O 1
ATOM 760 N N . ILE A 1 94 ? -21.668 4.877 20.438 1.00 86.62 94 ILE A N 1
ATOM 761 C CA . ILE A 1 94 ? -20.698 5.869 19.950 1.00 86.62 94 ILE A CA 1
ATOM 762 C C . ILE A 1 94 ? -21.285 7.287 19.957 1.00 86.62 94 ILE A C 1
ATOM 764 O O . ILE A 1 94 ? -20.581 8.245 20.296 1.00 86.62 94 ILE A O 1
ATOM 768 N N . LYS A 1 95 ? -22.569 7.441 19.608 1.00 91.25 95 LYS A N 1
ATOM 769 C CA . LYS A 1 95 ? -23.259 8.738 19.623 1.00 91.25 95 LYS A CA 1
ATOM 770 C C . LYS A 1 95 ? -23.418 9.281 21.047 1.00 91.25 95 LYS A C 1
ATOM 772 O O . LYS A 1 95 ? -23.079 10.441 21.279 1.00 91.25 95 LYS A O 1
ATOM 777 N N . ALA A 1 96 ? -23.866 8.453 21.990 1.00 91.94 96 ALA A N 1
ATOM 778 C CA . ALA A 1 96 ? -23.987 8.818 23.400 1.00 91.94 96 ALA A CA 1
ATOM 779 C C . ALA A 1 96 ? -22.614 9.153 24.002 1.00 91.94 96 ALA A C 1
ATOM 781 O O . ALA A 1 96 ? -22.444 10.226 24.584 1.00 91.94 96 ALA A O 1
ATOM 782 N N . ALA A 1 97 ? -21.613 8.300 23.770 1.00 89.06 97 ALA A N 1
ATOM 783 C CA . ALA A 1 97 ? -20.257 8.472 24.281 1.00 89.06 97 ALA A CA 1
ATOM 784 C C . ALA A 1 97 ? -19.637 9.776 23.777 1.00 89.06 97 ALA A C 1
ATOM 786 O O . ALA A 1 97 ? -19.114 10.561 24.556 1.00 89.06 97 ALA A O 1
ATOM 787 N N . THR A 1 98 ? -19.785 10.066 22.483 1.00 88.88 98 THR A N 1
ATOM 788 C CA . THR A 1 98 ? -19.314 11.318 21.872 1.00 88.88 98 THR A CA 1
ATOM 789 C C . THR A 1 98 ? -19.899 12.567 22.528 1.00 88.88 98 THR A C 1
ATOM 791 O O . THR A 1 98 ? -19.228 13.594 22.571 1.00 88.88 98 THR A O 1
ATOM 794 N N . SER A 1 99 ? -21.144 12.498 22.995 1.00 90.31 99 SER A N 1
ATOM 795 C CA . SER A 1 99 ? -21.820 13.647 23.601 1.00 90.31 99 SER A CA 1
ATOM 796 C C . SER A 1 99 ? -21.571 13.808 25.098 1.00 90.31 99 SER A C 1
ATOM 798 O O . SER A 1 99 ? -21.582 14.938 25.569 1.00 90.31 99 SER A O 1
ATOM 800 N N . GLN A 1 100 ? -21.378 12.709 25.834 1.00 91.38 100 GLN A N 1
ATOM 801 C CA . GLN A 1 100 ? -21.370 12.727 27.303 1.00 91.38 100 GLN A CA 1
ATOM 802 C C . GLN A 1 100 ? -20.005 12.409 27.915 1.00 91.38 100 GLN A C 1
ATOM 804 O O . GLN A 1 100 ? -19.737 12.824 29.039 1.00 91.38 100 GLN A O 1
ATOM 809 N N . LEU A 1 101 ? -19.136 11.682 27.204 1.00 89.00 101 LEU A N 1
ATOM 810 C CA . LEU A 1 101 ? -17.867 11.224 27.759 1.00 89.00 101 LEU A CA 1
ATOM 811 C C . LEU A 1 101 ? -16.698 12.128 27.343 1.00 89.00 101 LEU A C 1
ATOM 813 O O . LEU A 1 101 ? -16.603 12.536 26.177 1.00 89.00 101 LEU A O 1
ATOM 817 N N . PRO A 1 102 ? -15.756 12.401 28.264 1.00 88.06 102 PRO A N 1
ATOM 818 C CA . PRO A 1 102 ? -14.531 13.110 27.940 1.00 88.06 102 PRO A CA 1
ATOM 819 C C . PRO A 1 102 ? -13.712 12.299 26.934 1.00 88.06 102 PRO A C 1
ATOM 821 O O . PRO A 1 102 ? -13.509 11.090 27.074 1.00 88.06 102 PRO A O 1
ATOM 824 N N . SER A 1 103 ? -13.213 12.974 25.902 1.00 85.75 103 SER A N 1
ATOM 825 C CA . SER A 1 103 ? -12.378 12.346 24.886 1.00 85.75 103 SER A CA 1
ATOM 826 C C . SER A 1 103 ? -11.261 13.266 24.424 1.00 85.75 103 SER A C 1
ATOM 828 O O . SER A 1 103 ? -11.380 14.489 24.456 1.00 85.75 103 SER A O 1
ATOM 830 N N . VAL A 1 104 ? -10.161 12.664 23.981 1.00 82.81 104 VAL A N 1
ATOM 831 C CA . VAL A 1 104 ? -9.039 13.367 23.364 1.00 82.81 104 VAL A CA 1
ATOM 832 C C . VAL A 1 104 ? -8.919 12.925 21.918 1.00 82.81 104 VAL A C 1
ATOM 834 O O . VAL A 1 104 ? -9.068 11.751 21.581 1.00 82.81 104 VAL A O 1
ATOM 837 N N . THR A 1 105 ? -8.654 13.889 21.044 1.00 79.12 105 THR A N 1
ATOM 838 C CA . THR A 1 105 ? -8.309 13.604 19.655 1.00 79.12 105 THR A CA 1
ATOM 839 C C . THR A 1 105 ? -6.811 13.359 19.593 1.00 79.12 105 THR A C 1
ATOM 841 O O . THR A 1 105 ? -6.019 14.284 19.750 1.00 79.12 105 THR A O 1
ATOM 844 N N . VAL A 1 106 ? -6.421 12.106 19.400 1.00 74.19 106 VAL A N 1
ATOM 845 C CA . VAL A 1 106 ? -5.022 11.696 19.299 1.00 74.19 106 VAL A CA 1
ATOM 846 C C . VAL A 1 106 ? -4.666 11.598 17.824 1.00 74.19 106 VAL A C 1
ATOM 848 O O . VAL A 1 106 ? -5.400 10.994 17.039 1.00 74.19 106 VAL A O 1
ATOM 851 N N . GLY A 1 107 ? -3.544 12.196 17.430 1.00 60.62 107 GLY A N 1
ATOM 852 C CA . GLY A 1 107 ? -2.986 11.982 16.100 1.00 60.62 107 GLY A CA 1
ATOM 853 C C . GLY A 1 107 ? -2.707 10.499 15.889 1.00 60.62 107 GLY A C 1
ATOM 854 O O . GLY A 1 107 ? -2.136 9.841 16.753 1.00 60.62 107 GLY A O 1
ATOM 855 N N . ASN A 1 108 ? -3.080 9.964 14.732 1.00 60.59 108 ASN A N 1
ATOM 856 C CA . ASN A 1 108 ? -2.648 8.641 14.306 1.00 60.59 108 ASN A CA 1
ATOM 857 C C . ASN A 1 108 ? -1.191 8.750 13.815 1.00 60.59 108 ASN A C 1
ATOM 859 O O . ASN A 1 108 ? -0.886 8.553 12.643 1.00 60.59 108 ASN A O 1
ATOM 863 N N . THR A 1 109 ? -0.291 9.176 14.707 1.00 48.16 109 THR A N 1
ATOM 864 C CA . THR A 1 109 ? 1.136 9.404 14.432 1.00 48.16 109 THR A CA 1
ATOM 865 C C . THR A 1 109 ? 1.919 8.102 14.333 1.00 48.16 109 THR A C 1
ATOM 867 O O . THR A 1 109 ? 3.093 8.121 13.961 1.00 48.16 109 THR A O 1
ATOM 870 N N . HIS A 1 110 ? 1.275 6.961 14.595 1.00 53.47 110 HIS A N 1
ATOM 871 C CA . HIS A 1 110 ? 1.855 5.649 14.370 1.00 53.47 110 HIS A CA 1
ATOM 872 C C . HIS A 1 110 ? 1.885 5.322 12.869 1.00 53.47 110 HIS A C 1
ATOM 874 O O . HIS A 1 110 ? 1.172 4.452 12.363 1.00 53.47 110 HIS A O 1
ATOM 880 N N . ALA A 1 111 ? 2.766 5.995 12.132 1.00 52.88 111 ALA A N 1
ATOM 881 C CA . ALA A 1 111 ? 3.243 5.465 10.871 1.00 52.88 111 ALA A CA 1
ATOM 882 C C . ALA A 1 111 ? 4.048 4.206 11.204 1.00 52.88 111 ALA A C 1
ATOM 884 O O . ALA A 1 111 ? 5.113 4.295 11.816 1.00 52.88 111 ALA A O 1
ATOM 885 N N . LEU A 1 112 ? 3.542 3.028 10.823 1.00 59.03 112 LEU A N 1
ATOM 886 C CA . LEU A 1 112 ? 4.377 1.830 10.801 1.00 59.03 112 LEU A CA 1
ATOM 887 C C . LEU A 1 112 ? 5.607 2.179 9.965 1.00 59.03 112 LEU A C 1
ATOM 889 O O . LEU A 1 112 ? 5.484 2.436 8.764 1.00 59.03 112 LEU A O 1
ATOM 893 N N . LYS A 1 113 ? 6.770 2.277 10.619 1.00 69.06 113 LYS A N 1
ATOM 894 C CA . LYS A 1 113 ? 8.024 2.562 9.930 1.00 69.06 113 LYS A CA 1
ATOM 895 C C . LYS A 1 113 ? 8.225 1.424 8.947 1.00 69.06 113 LYS A C 1
ATOM 897 O O . LYS A 1 113 ? 8.473 0.291 9.353 1.00 69.06 113 LYS A O 1
ATOM 902 N N . LYS A 1 114 ? 8.043 1.723 7.658 1.00 77.38 114 LYS A N 1
ATOM 903 C CA . LYS A 1 114 ? 8.328 0.750 6.613 1.00 77.38 114 LYS A CA 1
ATOM 904 C C . LYS A 1 114 ? 9.784 0.308 6.790 1.00 77.38 114 LYS A C 1
ATOM 906 O O . LYS A 1 114 ? 10.646 1.166 7.004 1.00 77.38 114 LYS A O 1
ATOM 911 N N . PRO A 1 115 ? 10.061 -0.997 6.714 1.00 87.50 115 PRO A N 1
ATOM 912 C CA . PRO A 1 115 ? 11.418 -1.500 6.696 1.00 87.50 115 PRO A CA 1
ATOM 913 C C . PRO A 1 115 ? 12.232 -0.798 5.598 1.00 87.50 115 PRO A C 1
ATOM 915 O O . PRO A 1 115 ? 11.703 -0.473 4.528 1.00 87.50 115 PRO A O 1
ATOM 918 N N . LYS A 1 116 ? 13.511 -0.512 5.874 1.00 90.25 116 LYS A N 1
ATOM 919 C CA . LYS A 1 116 ? 14.381 0.261 4.964 1.00 90.25 116 LYS A CA 1
ATOM 920 C C . LYS A 1 116 ? 14.520 -0.405 3.590 1.00 90.25 116 LYS A C 1
ATOM 922 O O . LYS A 1 116 ? 14.611 0.274 2.570 1.00 90.25 116 LYS A O 1
ATOM 927 N N . ASP A 1 117 ? 14.526 -1.729 3.561 1.00 89.75 117 ASP A N 1
ATOM 928 C CA . ASP A 1 117 ? 14.524 -2.562 2.360 1.00 89.75 117 ASP A CA 1
ATOM 929 C C . ASP A 1 117 ? 13.234 -2.388 1.543 1.00 89.75 117 ASP A C 1
ATOM 931 O O . ASP A 1 117 ? 13.309 -2.169 0.333 1.00 89.75 117 ASP A O 1
ATOM 935 N N . LEU A 1 118 ? 12.061 -2.374 2.187 1.00 89.88 118 LEU A N 1
ATOM 936 C CA . LEU A 1 118 ? 10.780 -2.130 1.516 1.00 89.88 118 LEU A CA 1
ATOM 937 C C . LEU A 1 118 ? 10.691 -0.705 0.946 1.00 89.88 118 LEU A C 1
ATOM 939 O O . LEU A 1 118 ? 10.148 -0.484 -0.141 1.00 89.88 118 LEU A O 1
ATOM 943 N N . GLU A 1 119 ? 11.243 0.276 1.659 1.00 91.12 119 GLU A N 1
ATOM 944 C CA . GLU A 1 119 ? 11.349 1.646 1.161 1.00 91.12 119 GLU A CA 1
ATOM 945 C C . GLU A 1 119 ? 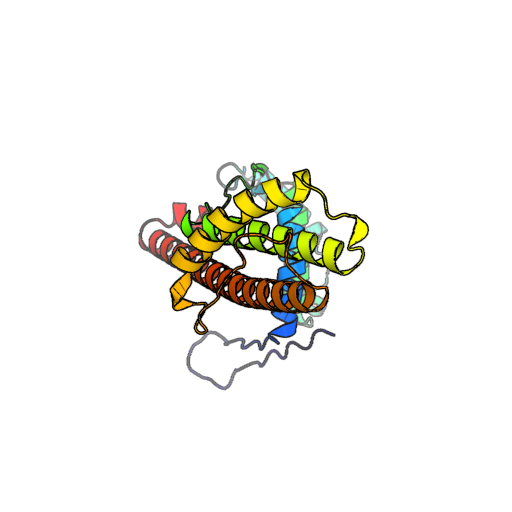12.289 1.737 -0.052 1.00 91.12 119 GLU A C 1
ATOM 947 O O . GLU A 1 119 ? 11.915 2.308 -1.081 1.00 91.12 119 GLU A O 1
ATOM 952 N N . SER A 1 120 ? 13.467 1.112 0.025 1.00 93.38 120 SER A N 1
ATOM 953 C CA . SER A 1 120 ? 14.430 1.022 -1.081 1.00 93.38 120 SER A CA 1
ATOM 954 C C . SER A 1 120 ? 13.826 0.346 -2.321 1.00 93.38 120 SER A C 1
ATOM 956 O O . SER A 1 120 ? 13.992 0.825 -3.451 1.00 93.38 120 SER A O 1
ATOM 958 N N . LEU A 1 121 ? 13.039 -0.716 -2.125 1.00 93.69 121 LEU A N 1
ATOM 959 C CA . LEU A 1 121 ? 12.299 -1.396 -3.187 1.00 93.69 121 LEU A CA 1
ATOM 960 C C . LEU A 1 121 ? 11.255 -0.480 -3.835 1.00 93.69 121 LEU A C 1
ATOM 962 O O . LEU A 1 121 ? 11.195 -0.374 -5.061 1.00 93.69 121 LEU A O 1
ATOM 966 N N . CYS A 1 122 ? 10.487 0.258 -3.032 1.00 93.56 122 CYS A N 1
ATOM 967 C CA . CYS A 1 122 ? 9.530 1.246 -3.531 1.00 93.56 122 CYS A CA 1
ATOM 968 C C . CYS A 1 122 ? 10.219 2.344 -4.362 1.00 93.56 122 CYS A C 1
ATOM 970 O O . CYS A 1 122 ? 9.750 2.704 -5.446 1.00 93.56 122 CYS A O 1
ATOM 972 N N . GLN A 1 123 ? 11.360 2.856 -3.895 1.00 94.62 123 GLN A N 1
ATOM 973 C CA . GLN A 1 123 ? 12.151 3.844 -4.632 1.00 94.62 123 GLN A CA 1
ATOM 974 C C . GLN A 1 123 ? 12.695 3.275 -5.952 1.00 94.62 123 GLN A C 1
ATOM 976 O O . GLN A 1 123 ? 12.648 3.959 -6.977 1.00 94.62 123 GLN A O 1
ATOM 981 N N . SER A 1 124 ? 13.159 2.022 -5.942 1.00 95.81 124 SER A N 1
ATOM 982 C CA . SER A 1 124 ? 13.644 1.306 -7.129 1.00 95.81 124 SER A CA 1
ATOM 983 C C . SER A 1 124 ? 12.532 1.142 -8.171 1.00 95.81 124 SER A C 1
ATOM 985 O O . SER A 1 124 ? 12.720 1.489 -9.337 1.00 95.81 124 SER A O 1
ATOM 987 N N . TYR A 1 125 ? 11.338 0.728 -7.739 1.00 95.62 125 TYR A N 1
ATOM 988 C CA . TYR A 1 125 ? 10.149 0.620 -8.586 1.00 95.62 125 TYR A CA 1
ATOM 989 C C . TYR A 1 125 ? 9.719 1.965 -9.188 1.00 95.62 125 TYR A C 1
ATOM 991 O O . TYR A 1 125 ? 9.462 2.056 -10.393 1.00 95.62 125 TYR A O 1
ATOM 999 N N . ARG A 1 126 ? 9.674 3.034 -8.382 1.00 95.19 126 ARG A N 1
ATOM 1000 C CA . ARG A 1 126 ? 9.333 4.387 -8.862 1.00 95.19 126 ARG A CA 1
ATOM 1001 C C . ARG A 1 126 ? 10.336 4.892 -9.893 1.00 95.19 126 ARG A C 1
ATOM 1003 O O . ARG A 1 126 ? 9.933 5.492 -10.889 1.00 95.19 126 ARG A O 1
ATOM 1010 N N . PHE A 1 127 ? 11.625 4.657 -9.654 1.00 97.06 127 PHE A N 1
ATOM 1011 C CA . PHE A 1 127 ? 12.683 5.007 -10.593 1.00 97.06 127 PHE A CA 1
ATOM 1012 C C . PHE A 1 127 ? 12.501 4.267 -11.921 1.00 97.06 127 PHE A C 1
ATOM 1014 O O . PHE A 1 127 ? 12.395 4.916 -12.958 1.00 97.06 127 PHE A O 1
ATOM 1021 N N . LEU A 1 128 ? 12.372 2.941 -11.887 1.00 95.75 128 LEU A N 1
ATOM 1022 C CA . LEU A 1 128 ? 12.211 2.124 -13.087 1.00 95.75 128 LEU A CA 1
ATOM 1023 C C . LEU A 1 128 ? 10.954 2.510 -13.885 1.00 95.75 128 LEU A C 1
ATOM 1025 O O . LEU A 1 128 ? 11.030 2.740 -15.089 1.00 95.75 128 LEU A O 1
ATOM 1029 N N . SER A 1 129 ? 9.830 2.732 -13.196 1.00 94.94 129 SER A N 1
ATOM 1030 C CA . SER A 1 129 ? 8.588 3.226 -13.808 1.00 94.94 129 SER A CA 1
ATOM 1031 C C . SER A 1 129 ? 8.770 4.586 -14.493 1.00 94.94 129 SER A C 1
ATOM 1033 O O . SER A 1 129 ? 8.169 4.850 -15.534 1.00 94.94 129 SER A O 1
ATOM 1035 N N . LYS A 1 130 ? 9.584 5.481 -13.915 1.00 95.94 130 LYS A N 1
ATOM 1036 C CA . LYS A 1 130 ? 9.907 6.786 -14.510 1.00 95.94 130 LYS A CA 1
ATOM 1037 C C . LYS A 1 130 ? 10.760 6.626 -15.769 1.00 95.94 130 LYS A C 1
ATOM 1039 O O . LYS A 1 130 ? 10.507 7.330 -16.747 1.00 95.94 130 LYS A O 1
ATOM 1044 N N . VAL A 1 131 ? 11.734 5.717 -15.759 1.00 95.56 131 VAL A N 1
ATOM 1045 C CA . VAL A 1 131 ? 12.565 5.432 -16.937 1.00 95.56 131 VAL A CA 1
ATOM 1046 C C . VAL A 1 131 ? 11.712 4.841 -18.057 1.00 95.56 131 VAL A C 1
ATOM 1048 O O . VAL A 1 131 ? 11.706 5.404 -19.147 1.00 95.56 131 VAL A O 1
ATOM 1051 N N . ALA A 1 132 ? 10.901 3.816 -17.774 1.00 95.19 132 ALA A N 1
ATOM 1052 C CA . ALA A 1 132 ? 9.994 3.211 -18.752 1.00 95.19 132 ALA A CA 1
ATOM 1053 C C . ALA A 1 132 ? 9.057 4.253 -19.389 1.00 95.19 132 ALA A C 1
ATOM 1055 O O . ALA A 1 132 ? 8.920 4.309 -20.606 1.00 95.19 132 ALA A O 1
ATOM 1056 N N . LYS A 1 133 ? 8.476 5.160 -18.590 1.00 94.38 133 LYS A N 1
ATOM 1057 C CA . LYS A 1 133 ? 7.667 6.282 -19.108 1.00 94.38 133 LYS A CA 1
ATOM 1058 C C . LYS A 1 133 ? 8.458 7.223 -20.017 1.00 94.38 133 LYS A C 1
ATOM 1060 O O . LYS A 1 133 ? 7.912 7.719 -20.998 1.00 94.38 133 LYS A O 1
ATOM 1065 N N . THR A 1 134 ? 9.716 7.484 -19.676 1.00 92.25 134 THR A N 1
ATOM 1066 C CA . THR A 1 134 ? 10.592 8.370 -20.450 1.00 92.25 134 THR A CA 1
ATOM 1067 C C . THR A 1 134 ? 10.931 7.740 -21.803 1.00 92.25 134 THR A C 1
ATOM 1069 O O . THR A 1 134 ? 10.737 8.388 -22.827 1.00 92.25 134 THR A O 1
ATOM 1072 N N . ILE A 1 135 ? 11.329 6.463 -21.823 1.00 91.88 135 ILE A N 1
ATOM 1073 C CA . ILE A 1 135 ? 11.585 5.709 -23.061 1.00 91.88 135 ILE A CA 1
ATOM 1074 C C . ILE A 1 135 ? 10.307 5.553 -23.887 1.00 91.88 135 ILE A C 1
ATOM 1076 O O . ILE A 1 135 ? 10.332 5.774 -25.089 1.00 91.88 135 ILE A O 1
ATOM 1080 N N . ARG A 1 136 ? 9.151 5.306 -23.257 1.00 93.31 136 ARG A N 1
ATOM 1081 C CA . ARG A 1 136 ? 7.853 5.270 -23.952 1.00 93.31 136 ARG A CA 1
ATOM 1082 C C . ARG A 1 136 ? 7.544 6.581 -24.674 1.00 93.31 136 ARG A C 1
ATOM 1084 O O . ARG A 1 136 ? 6.980 6.559 -25.763 1.00 93.31 136 ARG A O 1
ATOM 1091 N N . SER A 1 137 ? 7.874 7.719 -24.062 1.00 90.44 137 SER A N 1
ATOM 1092 C CA . SER A 1 137 ? 7.708 9.029 -24.699 1.00 90.44 137 SER A CA 1
ATOM 1093 C C . SER A 1 137 ? 8.627 9.189 -25.907 1.00 90.44 137 SER A C 1
ATOM 1095 O O . SER A 1 137 ? 8.194 9.744 -26.913 1.00 90.44 137 SER A O 1
ATOM 1097 N N . LEU A 1 138 ? 9.866 8.700 -25.807 1.00 87.12 138 LEU A N 1
ATOM 1098 C CA . LEU A 1 138 ? 10.842 8.756 -26.890 1.00 87.12 138 LEU A CA 1
ATOM 1099 C C . LEU A 1 138 ? 10.454 7.836 -28.054 1.00 87.12 138 LEU A C 1
ATOM 1101 O O . LEU A 1 138 ? 10.435 8.279 -29.192 1.00 87.12 138 LEU A O 1
ATOM 1105 N N . HIS A 1 139 ? 10.035 6.604 -27.762 1.00 87.50 139 HIS A N 1
ATOM 1106 C CA . HIS A 1 139 ? 9.522 5.664 -28.759 1.00 87.50 139 HIS A CA 1
ATOM 1107 C C . HIS A 1 139 ? 8.331 6.247 -29.541 1.00 87.50 139 HIS A C 1
ATOM 1109 O O . HIS A 1 139 ? 8.237 6.080 -30.751 1.00 87.50 139 HIS A O 1
ATOM 1115 N N . LYS A 1 140 ? 7.427 6.974 -28.866 1.00 89.75 140 LYS A N 1
ATOM 1116 C CA . LYS A 1 140 ? 6.288 7.636 -29.527 1.00 89.75 140 LYS A CA 1
ATOM 1117 C C . LYS A 1 140 ? 6.694 8.823 -30.398 1.00 89.75 140 LYS A C 1
ATOM 1119 O O . LYS A 1 140 ? 6.053 9.058 -31.412 1.00 89.75 140 LYS A O 1
ATOM 1124 N N . ASN A 1 141 ? 7.700 9.585 -29.975 1.00 87.69 141 ASN A N 1
ATOM 1125 C CA . ASN A 1 141 ? 8.163 10.787 -30.662 1.00 87.69 141 ASN A CA 1
ATOM 1126 C C . ASN A 1 141 ? 9.702 10.811 -30.681 1.00 87.69 141 ASN A C 1
ATOM 1128 O O . ASN A 1 141 ? 10.307 11.480 -29.836 1.00 87.69 141 ASN A O 1
ATOM 1132 N N . PRO A 1 142 ? 10.349 10.110 -31.633 1.00 83.19 142 PRO A N 1
ATOM 1133 C CA . PRO A 1 142 ? 11.811 10.004 -31.686 1.00 83.19 142 PRO A CA 1
ATOM 1134 C C . PRO A 1 142 ? 12.528 11.354 -31.829 1.00 83.19 142 PRO A C 1
ATOM 1136 O O . PRO A 1 142 ? 13.666 11.505 -31.400 1.00 83.19 142 PRO A O 1
ATOM 1139 N N . THR A 1 143 ? 11.842 12.374 -32.354 1.00 82.88 143 THR A N 1
ATOM 1140 C CA . THR A 1 143 ? 12.342 13.755 -32.465 1.00 82.88 143 THR A CA 1
ATOM 1141 C C . THR A 1 143 ? 12.622 14.426 -31.116 1.00 82.88 143 THR A C 1
ATOM 1143 O O . THR A 1 143 ? 13.297 15.450 -31.079 1.00 82.88 143 THR A O 1
ATOM 1146 N N . LEU A 1 144 ? 12.141 13.859 -30.002 1.00 83.06 144 LEU A N 1
ATOM 1147 C CA . LEU A 1 144 ? 12.491 14.295 -28.646 1.00 83.06 144 LEU A CA 1
ATOM 1148 C C . LEU A 1 144 ? 13.912 13.884 -28.231 1.00 83.06 144 LEU A C 1
ATOM 1150 O O . LEU A 1 144 ? 14.379 14.313 -27.172 1.00 83.06 144 LEU A O 1
ATOM 1154 N N . TYR A 1 145 ? 14.587 13.046 -29.025 1.00 85.44 145 TYR A N 1
ATOM 1155 C CA . TYR A 1 145 ? 15.973 12.681 -28.783 1.00 85.44 145 TYR A CA 1
ATOM 1156 C C . TYR A 1 145 ? 16.878 13.915 -28.838 1.00 85.44 145 TYR A C 1
ATOM 1158 O O . TYR A 1 145 ? 16.787 14.752 -29.736 1.00 85.44 145 TYR A O 1
ATOM 1166 N N . SER A 1 146 ? 17.786 14.023 -27.874 1.00 85.69 146 SER A N 1
ATOM 1167 C CA . SER A 1 146 ? 18.741 15.120 -27.793 1.00 85.69 146 SER A CA 1
ATOM 1168 C C . SER A 1 146 ? 19.989 14.695 -27.025 1.00 85.69 146 SER A C 1
ATOM 1170 O O . SER A 1 146 ? 19.982 13.721 -26.272 1.00 85.69 146 SER A O 1
ATOM 1172 N N . VAL A 1 147 ? 21.062 15.479 -27.137 1.00 85.12 147 VAL A N 1
ATOM 1173 C CA . VAL A 1 147 ? 22.288 15.268 -26.345 1.00 85.12 147 VAL A CA 1
ATOM 1174 C C . VAL A 1 147 ? 22.007 15.343 -24.836 1.00 85.12 147 VAL A C 1
ATOM 1176 O O . VAL A 1 147 ? 22.610 14.615 -24.048 1.00 85.12 147 VAL A O 1
ATOM 1179 N N . SER A 1 148 ? 21.053 16.180 -24.413 1.00 85.31 148 SER A N 1
ATOM 1180 C CA . SER A 1 148 ? 20.650 16.253 -23.004 1.00 85.31 148 SER A CA 1
ATOM 1181 C C . SER A 1 148 ? 19.875 15.013 -22.555 1.00 85.31 148 SER A C 1
ATOM 1183 O O . SER A 1 148 ? 20.015 14.589 -21.405 1.00 85.31 148 SER A O 1
ATOM 1185 N N . PHE A 1 149 ? 19.103 14.392 -23.452 1.00 88.12 149 PHE A N 1
ATOM 1186 C CA . PHE A 1 149 ? 18.475 13.101 -23.193 1.00 88.12 149 PHE A CA 1
ATOM 1187 C C . PHE A 1 149 ? 19.520 11.998 -23.021 1.00 88.12 149 PHE A C 1
ATOM 1189 O O . PHE A 1 149 ? 19.426 11.224 -22.072 1.00 88.12 149 PHE A O 1
ATOM 1196 N N . GLU A 1 150 ? 20.543 11.973 -23.871 1.00 89.31 150 GLU A N 1
ATOM 1197 C CA . GLU A 1 150 ? 21.613 10.975 -23.812 1.00 89.31 150 GLU A CA 1
ATOM 1198 C C . GLU A 1 150 ? 22.393 11.043 -22.490 1.00 89.31 150 GLU A C 1
ATOM 1200 O O . GLU A 1 150 ? 22.574 10.037 -21.808 1.00 89.31 150 GLU A O 1
ATOM 1205 N N . SER A 1 151 ? 22.743 12.251 -22.034 1.00 89.31 151 SER A N 1
ATOM 1206 C CA . SER A 1 151 ? 23.366 12.449 -20.716 1.00 89.31 151 SER A CA 1
ATOM 1207 C C . SER A 1 151 ? 22.476 11.944 -19.567 1.00 89.31 151 SER A C 1
ATOM 1209 O O . SER A 1 151 ? 22.943 11.310 -18.613 1.00 89.31 151 SER A O 1
ATOM 1211 N N . LYS A 1 152 ? 21.160 12.168 -19.673 1.00 91.50 152 LYS A N 1
ATOM 1212 C CA . LYS A 1 152 ? 20.175 11.654 -18.716 1.00 91.50 152 LYS A CA 1
ATOM 1213 C C . LYS A 1 152 ? 20.106 10.126 -18.753 1.00 91.50 152 LYS A C 1
ATOM 1215 O O . LYS A 1 152 ? 19.994 9.506 -17.693 1.00 91.50 152 LYS A O 1
ATOM 1220 N N . TRP A 1 153 ? 20.192 9.530 -19.943 1.00 93.56 153 TRP A N 1
ATOM 1221 C CA . TRP A 1 153 ? 20.250 8.086 -20.120 1.00 93.56 153 TRP A CA 1
ATOM 1222 C C . TRP A 1 153 ? 21.494 7.491 -19.470 1.00 93.56 153 TRP A C 1
ATOM 1224 O O . TRP A 1 153 ? 21.346 6.548 -18.704 1.00 93.56 153 TRP A O 1
ATOM 1234 N N . SER A 1 154 ? 22.685 8.073 -19.638 1.00 92.31 154 SER A N 1
ATOM 1235 C CA . SER A 1 154 ? 23.900 7.572 -18.974 1.00 92.31 154 SER A CA 1
ATOM 1236 C C . SER A 1 154 ? 23.747 7.519 -17.445 1.00 92.31 154 SER A C 1
ATOM 1238 O O . SER A 1 154 ? 24.154 6.552 -16.797 1.00 92.31 154 SER A O 1
ATOM 1240 N N . SER A 1 155 ? 23.081 8.517 -16.848 1.00 93.12 155 SER A N 1
ATOM 1241 C CA . SER A 1 155 ? 22.734 8.495 -15.419 1.00 93.12 155 SER A CA 1
ATOM 1242 C C . SER A 1 155 ? 21.734 7.381 -15.076 1.00 93.12 155 SER A C 1
ATOM 1244 O O . SER A 1 155 ? 21.878 6.694 -14.057 1.00 93.12 155 SER A O 1
ATOM 1246 N N . TYR A 1 156 ? 20.726 7.169 -15.927 1.00 95.25 156 TYR A N 1
ATOM 1247 C CA . TYR A 1 156 ? 19.765 6.079 -15.763 1.00 95.25 156 TYR A CA 1
ATOM 1248 C C . TYR A 1 156 ? 20.428 4.711 -15.882 1.00 95.25 156 TYR A C 1
ATOM 1250 O O . TYR A 1 156 ? 20.191 3.871 -15.020 1.00 95.25 156 TYR A O 1
ATOM 1258 N N . TYR A 1 157 ? 21.299 4.517 -16.866 1.00 94.62 157 TYR A N 1
ATOM 1259 C CA . TYR A 1 157 ? 22.040 3.291 -17.128 1.00 94.62 157 TYR A CA 1
ATOM 1260 C C . TYR A 1 157 ? 22.823 2.818 -15.896 1.00 94.62 157 TYR A C 1
ATOM 1262 O O . TYR A 1 157 ? 22.678 1.669 -15.475 1.00 94.62 157 TYR A O 1
ATOM 1270 N N . LEU A 1 158 ? 23.578 3.703 -15.234 1.00 94.25 158 LEU A N 1
ATOM 1271 C CA . LEU A 1 158 ? 24.309 3.355 -14.006 1.00 94.25 158 LEU A CA 1
ATOM 1272 C C . LEU A 1 158 ? 23.368 2.876 -12.890 1.00 94.25 158 LEU A C 1
ATOM 1274 O O . LEU A 1 158 ? 23.618 1.869 -12.222 1.00 94.25 158 LEU A O 1
ATOM 1278 N N . ARG A 1 159 ? 22.252 3.586 -12.693 1.00 95.56 159 ARG A N 1
ATOM 1279 C CA . ARG A 1 159 ? 21.282 3.252 -11.645 1.00 95.56 159 ARG A CA 1
ATOM 1280 C C . ARG A 1 159 ? 20.481 1.988 -11.973 1.00 95.56 159 ARG A C 1
ATOM 1282 O O . ARG A 1 159 ? 20.158 1.238 -11.054 1.00 95.56 159 ARG A O 1
ATOM 1289 N N . LEU A 1 160 ? 20.186 1.736 -13.247 1.00 95.56 160 LEU A N 1
ATOM 1290 C CA . LEU A 1 160 ? 19.541 0.512 -13.720 1.00 95.56 160 LEU A CA 1
ATOM 1291 C C . LEU A 1 160 ? 20.450 -0.704 -13.526 1.00 95.56 160 LEU A C 1
ATOM 1293 O O . LEU A 1 160 ? 19.985 -1.705 -12.996 1.00 95.56 160 LEU A O 1
ATOM 1297 N N . ASN A 1 161 ? 21.741 -0.607 -13.847 1.00 94.12 161 ASN A N 1
ATOM 1298 C CA . ASN A 1 161 ? 22.691 -1.698 -13.602 1.00 94.12 161 ASN A CA 1
ATOM 1299 C C . ASN A 1 161 ? 22.819 -2.028 -12.112 1.00 94.12 161 ASN A C 1
ATOM 1301 O O . ASN A 1 161 ? 22.799 -3.195 -11.723 1.00 94.12 161 ASN A O 1
ATOM 1305 N N . LYS A 1 162 ? 22.852 -1.005 -11.249 1.00 94.44 162 LYS A N 1
ATOM 1306 C CA . LYS A 1 162 ? 22.793 -1.219 -9.797 1.00 94.44 162 LYS A CA 1
ATOM 1307 C C . LYS A 1 162 ? 21.503 -1.934 -9.380 1.00 94.44 162 LYS A C 1
ATOM 1309 O O . LYS A 1 162 ? 21.549 -2.826 -8.540 1.00 94.44 162 LYS A O 1
ATOM 1314 N N . LEU A 1 163 ? 20.361 -1.560 -9.959 1.00 95.19 163 LEU A N 1
ATOM 1315 C CA . LEU A 1 163 ? 19.069 -2.203 -9.701 1.00 95.19 163 LEU A CA 1
ATOM 1316 C C . LEU A 1 163 ? 19.081 -3.674 -10.146 1.00 95.19 163 LEU A C 1
ATOM 1318 O O . LEU A 1 163 ? 18.677 -4.536 -9.369 1.00 95.19 163 LEU A O 1
ATOM 1322 N N . LEU A 1 164 ? 19.580 -3.969 -11.349 1.00 93.81 164 LEU A N 1
ATOM 1323 C CA . LEU A 1 164 ? 19.724 -5.333 -11.865 1.00 93.81 164 LEU A CA 1
ATOM 1324 C C . LEU A 1 164 ? 20.591 -6.195 -10.949 1.00 93.81 164 LEU A C 1
ATOM 1326 O O . LEU A 1 164 ? 20.223 -7.323 -10.644 1.00 93.81 164 LEU A O 1
ATOM 1330 N N . PHE A 1 165 ? 21.696 -5.643 -10.448 1.00 92.62 165 PHE A N 1
ATOM 1331 C CA . PHE A 1 165 ? 22.557 -6.337 -9.497 1.00 92.62 165 PHE A CA 1
ATOM 1332 C C . PHE A 1 165 ? 21.844 -6.636 -8.169 1.00 92.62 165 PHE A C 1
ATOM 1334 O O . PHE A 1 165 ? 21.896 -7.765 -7.680 1.00 92.62 165 PHE A O 1
ATOM 1341 N N . VAL A 1 166 ? 21.151 -5.643 -7.596 1.00 93.62 166 VAL A N 1
ATOM 1342 C CA . VAL A 1 166 ? 20.436 -5.783 -6.314 1.00 93.62 166 VAL A CA 1
ATOM 1343 C C . VAL A 1 166 ? 19.316 -6.822 -6.405 1.00 93.62 166 VAL A C 1
ATOM 1345 O O . VAL A 1 166 ? 19.169 -7.638 -5.500 1.00 93.62 166 VAL A O 1
ATOM 1348 N N . TYR A 1 167 ? 18.551 -6.828 -7.498 1.00 92.50 167 TYR A N 1
ATOM 1349 C CA . TYR A 1 167 ? 17.407 -7.727 -7.680 1.00 92.50 167 TYR A CA 1
ATOM 1350 C C . TYR A 1 167 ? 17.693 -8.859 -8.675 1.00 92.50 167 TYR A C 1
ATOM 1352 O O . TYR A 1 167 ? 16.769 -9.370 -9.304 1.00 92.50 167 TYR A O 1
ATOM 1360 N N . LYS A 1 168 ? 18.955 -9.292 -8.805 1.00 91.25 168 LYS A N 1
ATOM 1361 C CA . LYS A 1 168 ? 19.375 -10.323 -9.775 1.00 91.25 168 LYS A CA 1
ATOM 1362 C C . LYS A 1 168 ? 18.587 -11.633 -9.682 1.00 91.25 168 LYS A C 1
ATOM 1364 O O . LYS A 1 168 ? 18.379 -12.290 -10.687 1.00 91.25 168 LYS A O 1
ATOM 1369 N N . GLN A 1 169 ? 18.111 -11.985 -8.486 1.00 88.69 169 GLN A N 1
ATOM 1370 C CA . GLN A 1 169 ? 17.312 -13.196 -8.256 1.00 88.69 169 GLN A CA 1
ATOM 1371 C C . GLN A 1 169 ? 15.884 -13.094 -8.815 1.00 88.69 169 GLN A C 1
ATOM 1373 O O . GLN A 1 169 ? 15.206 -14.099 -8.977 1.00 88.69 169 GLN A O 1
ATOM 1378 N N . ILE A 1 170 ? 15.414 -11.876 -9.089 1.00 89.50 170 ILE A N 1
ATOM 1379 C CA . ILE A 1 170 ? 14.081 -11.605 -9.637 1.00 89.50 170 ILE A CA 1
ATOM 1380 C C . ILE A 1 170 ? 14.122 -11.596 -11.166 1.00 89.50 170 ILE A C 1
ATOM 1382 O O . ILE A 1 170 ? 13.160 -11.991 -11.822 1.00 89.50 170 ILE A O 1
ATOM 1386 N N . PHE A 1 171 ? 15.238 -11.151 -11.742 1.00 86.75 171 PHE A N 1
ATOM 1387 C CA . PHE A 1 171 ? 15.454 -11.109 -13.183 1.00 86.75 171 PHE A CA 1
ATOM 1388 C C . PHE A 1 171 ? 16.109 -12.412 -13.649 1.00 86.75 171 PHE A C 1
ATOM 1390 O O . PHE A 1 171 ? 17.318 -12.482 -13.840 1.00 86.75 171 PHE A O 1
ATOM 1397 N N . VAL A 1 172 ? 15.290 -13.457 -13.797 1.00 77.62 172 VAL A N 1
ATOM 1398 C CA . VAL A 1 172 ? 15.746 -14.807 -14.181 1.00 77.62 172 VAL A CA 1
ATOM 1399 C C . VAL A 1 172 ? 16.419 -14.811 -15.559 1.00 77.62 172 VAL A C 1
ATOM 1401 O O . VAL A 1 172 ? 17.391 -15.530 -15.779 1.00 77.62 172 VAL A O 1
ATOM 1404 N N . THR A 1 173 ? 15.933 -13.983 -16.484 1.00 82.00 173 THR A N 1
ATOM 1405 C CA . THR A 1 173 ? 16.566 -13.778 -17.791 1.00 82.00 173 THR A CA 1
ATOM 1406 C C . THR A 1 173 ? 17.647 -12.701 -17.681 1.00 82.00 173 THR A C 1
ATOM 1408 O O . THR A 1 173 ? 17.360 -11.634 -17.136 1.00 82.00 173 THR A O 1
ATOM 1411 N N . PRO A 1 174 ? 18.863 -12.923 -18.218 1.00 82.19 174 PRO A N 1
ATOM 1412 C CA . PRO A 1 174 ? 19.884 -11.886 -18.293 1.00 82.19 174 PRO A CA 1
ATOM 1413 C C . PRO A 1 174 ? 19.367 -10.653 -19.037 1.00 82.19 174 PRO A C 1
ATOM 1415 O O . PRO A 1 174 ? 18.884 -10.749 -20.163 1.00 82.19 174 PRO A O 1
ATOM 1418 N N . ILE A 1 175 ? 19.477 -9.493 -18.396 1.00 87.69 175 ILE A N 1
ATOM 1419 C CA . ILE A 1 175 ? 19.056 -8.208 -18.954 1.00 87.69 175 ILE A CA 1
ATOM 1420 C C . ILE A 1 175 ? 20.309 -7.449 -19.364 1.00 87.69 175 ILE A C 1
ATOM 1422 O O . ILE A 1 175 ? 21.130 -7.103 -18.514 1.00 87.69 175 ILE A O 1
ATOM 1426 N N . VAL A 1 176 ? 20.440 -7.179 -20.660 1.00 88.19 176 VAL A N 1
ATOM 1427 C CA . VAL A 1 176 ? 21.526 -6.369 -21.216 1.00 88.19 176 VAL A CA 1
ATOM 1428 C C . VAL A 1 176 ? 20.945 -5.023 -21.616 1.00 88.19 176 VAL A C 1
ATOM 1430 O O . VAL A 1 176 ? 20.071 -4.948 -22.474 1.00 88.19 176 VAL A O 1
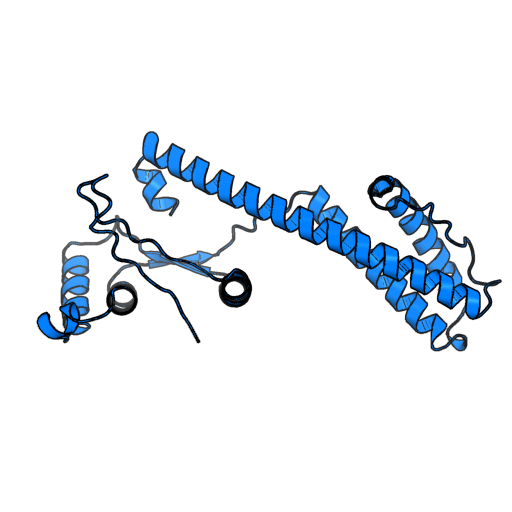ATOM 1433 N N . LEU A 1 177 ? 21.405 -3.963 -20.954 1.00 90.88 177 LEU A N 1
ATOM 1434 C CA . LEU A 1 177 ? 20.975 -2.601 -21.246 1.00 90.88 177 LEU A CA 1
ATOM 1435 C C . LEU A 1 177 ? 21.962 -1.921 -22.201 1.00 90.88 177 LEU A C 1
ATOM 1437 O O . LEU A 1 177 ? 23.172 -2.100 -22.041 1.00 90.88 177 LEU A O 1
ATOM 1441 N N . PRO A 1 178 ? 21.473 -1.095 -23.133 1.00 90.12 178 PRO A N 1
ATOM 1442 C CA . PRO A 1 178 ? 22.318 -0.295 -24.008 1.00 90.12 178 PRO A CA 1
ATOM 1443 C C . PRO A 1 178 ? 23.011 0.810 -23.199 1.00 90.12 178 PRO A C 1
ATOM 1445 O O . PRO A 1 178 ? 22.378 1.526 -22.416 1.00 90.12 178 PRO A O 1
ATOM 1448 N N . SER A 1 179 ? 24.324 0.964 -23.371 1.00 86.75 179 SER A N 1
ATOM 1449 C CA . SER A 1 179 ? 25.092 2.037 -22.720 1.00 86.75 179 SER A CA 1
ATOM 1450 C C . SER A 1 179 ? 24.811 3.416 -23.327 1.00 86.75 179 SER A C 1
ATOM 1452 O O . SER A 1 179 ? 24.912 4.418 -22.616 1.00 86.75 179 SER A O 1
ATOM 1454 N N . PHE A 1 180 ? 24.403 3.453 -24.598 1.00 86.38 180 PHE A N 1
ATOM 1455 C CA . PHE A 1 180 ? 24.062 4.650 -25.364 1.00 86.38 180 PHE A CA 1
ATOM 1456 C C . PHE A 1 180 ? 22.799 4.407 -26.193 1.00 86.38 180 PHE A C 1
ATOM 1458 O O . PHE A 1 180 ? 22.611 3.300 -26.688 1.00 86.38 180 PHE A O 1
ATOM 1465 N N . LEU A 1 181 ? 21.961 5.431 -26.367 1.00 83.88 181 LEU A N 1
ATOM 1466 C CA . LEU A 1 181 ? 20.750 5.362 -27.199 1.00 83.88 181 LEU A CA 1
ATOM 1467 C C . LEU A 1 181 ? 20.952 5.969 -28.591 1.00 83.88 181 LEU A C 1
ATOM 1469 O O . LEU A 1 181 ? 20.077 5.865 -29.444 1.00 83.88 181 LEU A O 1
ATOM 1473 N N . ARG A 1 182 ? 22.092 6.630 -28.830 1.00 75.25 182 ARG A N 1
ATOM 1474 C CA . ARG A 1 182 ? 22.374 7.352 -30.083 1.00 75.25 182 ARG A CA 1
ATOM 1475 C C . ARG A 1 182 ? 22.331 6.473 -31.332 1.00 75.25 182 ARG A C 1
ATOM 1477 O O . ARG A 1 182 ? 21.965 6.970 -32.392 1.00 75.25 182 ARG A O 1
ATOM 1484 N N . ASP A 1 183 ? 22.706 5.208 -31.184 1.00 65.94 183 ASP A N 1
ATOM 1485 C CA . ASP A 1 183 ? 22.798 4.244 -32.282 1.00 65.94 183 ASP A CA 1
ATOM 1486 C C . ASP A 1 183 ? 21.554 3.339 -32.376 1.00 65.94 183 ASP A C 1
ATOM 1488 O O . ASP A 1 183 ? 21.511 2.436 -33.211 1.00 65.94 183 ASP A O 1
ATOM 1492 N N . GLU A 1 184 ? 20.534 3.572 -31.540 1.00 62.75 184 GLU A N 1
ATOM 1493 C CA . GLU A 1 184 ? 19.320 2.754 -31.506 1.00 62.75 184 GLU A CA 1
ATOM 1494 C C . GLU A 1 184 ? 18.337 3.124 -32.624 1.00 62.75 184 GLU A C 1
ATOM 1496 O O . GLU A 1 184 ? 17.934 4.279 -32.798 1.00 62.75 184 GLU A O 1
ATOM 1501 N N . ARG A 1 185 ? 17.906 2.112 -33.383 1.00 65.62 185 ARG A N 1
ATOM 1502 C CA . ARG A 1 185 ? 16.786 2.210 -34.326 1.00 65.62 185 ARG A CA 1
ATOM 1503 C C . ARG A 1 185 ? 15.457 2.221 -33.563 1.00 65.62 185 ARG A C 1
ATOM 1505 O O . ARG A 1 185 ? 15.383 1.870 -32.391 1.00 65.62 185 ARG A O 1
ATOM 1512 N N . ILE A 1 186 ? 14.364 2.593 -34.235 1.00 65.31 186 ILE A N 1
ATOM 1513 C CA . ILE A 1 186 ? 13.016 2.605 -33.627 1.00 65.31 186 ILE A CA 1
ATOM 1514 C C . ILE A 1 186 ? 12.660 1.238 -33.013 1.00 65.31 186 ILE A C 1
ATOM 1516 O O . ILE A 1 186 ? 12.112 1.190 -31.911 1.00 65.31 186 ILE A O 1
ATOM 1520 N N . ASP A 1 187 ? 13.037 0.145 -33.679 1.00 75.06 187 ASP A N 1
ATOM 1521 C CA . ASP A 1 187 ? 12.837 -1.219 -33.175 1.00 75.06 187 ASP A CA 1
ATOM 1522 C C . ASP A 1 187 ? 13.642 -1.498 -31.893 1.00 75.06 187 ASP A C 1
ATOM 1524 O O . ASP A 1 187 ? 13.171 -2.205 -31.001 1.00 75.06 187 ASP A O 1
ATOM 1528 N N . ASP A 1 188 ? 14.821 -0.888 -31.746 1.00 81.06 188 ASP A N 1
ATOM 1529 C CA . ASP A 1 188 ? 15.657 -1.020 -30.550 1.00 81.06 188 ASP A CA 1
ATOM 1530 C C . ASP A 1 188 ? 14.996 -0.313 -29.351 1.00 81.06 188 ASP A C 1
ATOM 1532 O O . ASP A 1 188 ? 14.903 -0.893 -28.266 1.00 81.06 188 ASP A O 1
ATOM 1536 N N . PHE A 1 189 ? 14.378 0.858 -29.564 1.00 83.19 189 PHE A N 1
ATOM 1537 C CA . PHE A 1 189 ? 13.570 1.524 -28.533 1.00 83.19 189 PHE A CA 1
ATOM 1538 C C . PHE A 1 189 ? 12.331 0.720 -28.128 1.00 83.19 189 PHE A C 1
ATOM 1540 O O . PHE A 1 189 ? 11.940 0.751 -26.956 1.00 83.19 189 PHE A O 1
ATOM 1547 N N . ALA A 1 190 ? 11.694 0.018 -29.070 1.00 87.50 190 ALA A N 1
ATOM 1548 C CA . ALA A 1 190 ? 10.557 -0.851 -28.778 1.00 87.50 190 ALA A CA 1
ATOM 1549 C C . ALA A 1 190 ? 10.982 -2.036 -27.894 1.00 87.50 190 ALA A C 1
ATOM 1551 O O . ALA A 1 190 ? 10.351 -2.295 -26.864 1.00 87.50 190 ALA A O 1
ATOM 1552 N N . ASN A 1 191 ? 12.100 -2.684 -28.234 1.00 89.44 191 ASN A N 1
ATOM 1553 C CA . ASN A 1 191 ? 12.688 -3.770 -27.448 1.00 89.44 191 ASN A CA 1
ATOM 1554 C C . ASN A 1 191 ? 13.108 -3.295 -26.048 1.00 89.44 191 ASN A C 1
ATOM 1556 O O . ASN A 1 191 ? 12.768 -3.922 -25.039 1.00 89.44 191 ASN A O 1
ATOM 1560 N N . LEU A 1 192 ? 13.785 -2.145 -25.963 1.00 91.62 192 LEU A N 1
ATOM 1561 C CA . LEU A 1 192 ? 14.179 -1.527 -24.700 1.00 91.62 192 LEU A CA 1
ATOM 1562 C C . LEU A 1 192 ? 12.962 -1.202 -23.829 1.00 91.62 192 LEU A C 1
ATOM 1564 O O . LEU A 1 192 ? 12.960 -1.472 -22.624 1.00 91.62 192 LEU A O 1
ATOM 1568 N N . LEU A 1 193 ? 11.908 -0.639 -24.425 1.00 92.75 193 LEU A N 1
ATOM 1569 C CA . LEU A 1 193 ? 10.671 -0.339 -23.718 1.00 92.75 193 LEU A CA 1
ATOM 1570 C C . LEU A 1 193 ? 10.020 -1.612 -23.172 1.00 92.75 193 LEU A C 1
ATOM 1572 O O . LEU A 1 193 ? 9.681 -1.651 -21.989 1.00 92.75 193 LEU A O 1
ATOM 1576 N N . GLN A 1 194 ? 9.882 -2.651 -23.998 1.00 93.00 194 GLN A N 1
ATOM 1577 C CA . GLN A 1 194 ? 9.301 -3.930 -23.590 1.00 93.00 194 GLN A CA 1
ATOM 1578 C C . GLN A 1 194 ? 10.082 -4.549 -22.424 1.00 93.00 194 GLN A C 1
ATOM 1580 O O . GLN A 1 194 ? 9.494 -5.032 -21.450 1.00 93.00 194 GLN A O 1
ATOM 1585 N N . MET A 1 195 ? 11.412 -4.488 -22.480 1.00 93.62 195 MET A N 1
ATOM 1586 C CA . MET A 1 195 ? 12.290 -4.958 -21.413 1.00 93.62 195 MET A CA 1
ATOM 1587 C C . MET A 1 195 ? 12.082 -4.169 -20.111 1.00 93.62 195 MET A C 1
ATOM 1589 O O . MET A 1 195 ? 11.851 -4.764 -19.058 1.00 93.62 195 MET A O 1
ATOM 1593 N N . LEU A 1 196 ? 12.077 -2.833 -20.168 1.00 94.81 196 LEU A N 1
ATOM 1594 C CA . LEU A 1 196 ? 11.835 -1.973 -19.001 1.00 94.81 196 LEU A CA 1
ATOM 1595 C C . LEU A 1 196 ? 10.434 -2.168 -18.402 1.00 94.81 196 LEU A C 1
ATOM 1597 O O . LEU A 1 196 ? 10.268 -2.121 -17.180 1.00 94.81 196 LEU A O 1
ATOM 1601 N N . GLU A 1 197 ? 9.419 -2.394 -19.234 1.00 93.50 197 GLU A N 1
ATOM 1602 C CA . GLU A 1 197 ? 8.056 -2.696 -18.789 1.00 93.50 197 GLU A CA 1
ATOM 1603 C C . GLU A 1 197 ? 7.987 -4.053 -18.087 1.00 93.50 197 GLU A C 1
ATOM 1605 O O . GLU A 1 197 ? 7.412 -4.151 -17.001 1.00 93.50 197 GLU A O 1
ATOM 1610 N N . SER A 1 198 ? 8.664 -5.063 -18.632 1.00 92.19 198 SER A N 1
ATOM 1611 C CA . SER A 1 198 ? 8.772 -6.395 -18.028 1.00 92.19 198 SER A CA 1
ATOM 1612 C C . SER A 1 198 ? 9.480 -6.335 -16.671 1.00 92.19 198 SER A C 1
ATOM 1614 O O . SER A 1 198 ? 8.972 -6.852 -15.673 1.00 92.19 198 SER A O 1
ATOM 1616 N N . MET A 1 199 ? 10.594 -5.600 -16.582 1.00 93.69 199 MET A N 1
ATOM 1617 C CA . MET A 1 199 ? 11.268 -5.329 -15.309 1.00 93.69 199 MET A CA 1
ATOM 1618 C C . MET A 1 199 ? 10.344 -4.613 -14.316 1.00 93.69 199 MET A C 1
ATOM 1620 O O . MET A 1 199 ? 10.336 -4.931 -13.126 1.00 93.69 199 MET A O 1
ATOM 1624 N N . THR A 1 200 ? 9.563 -3.635 -14.791 1.00 93.19 200 THR A N 1
ATOM 1625 C CA . THR A 1 200 ? 8.632 -2.865 -13.953 1.00 93.19 200 THR A CA 1
ATOM 1626 C C . THR A 1 200 ? 7.551 -3.766 -13.371 1.00 93.19 200 THR A C 1
ATOM 1628 O O . THR A 1 200 ? 7.225 -3.633 -12.191 1.00 93.19 200 THR A O 1
ATOM 1631 N N . LEU A 1 201 ? 7.015 -4.693 -14.170 1.00 90.69 201 LEU A N 1
ATOM 1632 C CA . LEU A 1 201 ? 6.024 -5.673 -13.730 1.00 90.69 201 LEU A CA 1
ATOM 1633 C C . LEU A 1 201 ? 6.598 -6.611 -12.666 1.00 90.69 201 LEU A C 1
ATOM 1635 O O . LEU A 1 201 ? 5.997 -6.743 -11.603 1.00 90.69 201 LEU A O 1
ATOM 1639 N N . LEU A 1 202 ? 7.781 -7.187 -12.897 1.00 91.69 202 LEU A N 1
ATOM 1640 C CA . LEU A 1 202 ? 8.439 -8.070 -11.928 1.00 91.69 202 LEU A CA 1
ATOM 1641 C C . LEU A 1 202 ? 8.708 -7.360 -10.596 1.00 91.69 202 LEU A C 1
ATOM 1643 O O . LEU A 1 202 ? 8.378 -7.874 -9.525 1.00 91.69 202 LEU A O 1
ATOM 1647 N N . LEU A 1 203 ? 9.247 -6.140 -10.651 1.00 92.06 203 LEU A N 1
ATOM 1648 C CA . LEU A 1 203 ? 9.559 -5.371 -9.450 1.00 92.06 203 LEU A CA 1
ATOM 1649 C C . LEU A 1 203 ? 8.291 -4.904 -8.719 1.00 92.06 203 LEU A C 1
ATOM 1651 O O . LEU A 1 203 ? 8.279 -4.832 -7.490 1.00 92.06 203 LEU A O 1
ATOM 1655 N N . ARG A 1 204 ? 7.203 -4.632 -9.453 1.00 93.12 204 ARG A N 1
ATOM 1656 C CA . ARG A 1 204 ? 5.882 -4.359 -8.871 1.00 93.12 204 ARG A CA 1
ATOM 1657 C C . ARG A 1 204 ? 5.333 -5.581 -8.145 1.00 93.12 204 ARG A C 1
ATOM 1659 O O . ARG A 1 204 ? 4.820 -5.427 -7.041 1.00 93.12 204 ARG A O 1
ATOM 1666 N N . SER A 1 205 ? 5.444 -6.766 -8.738 1.00 90.06 205 SER A N 1
ATOM 1667 C CA . SER A 1 205 ? 5.014 -8.019 -8.113 1.00 90.06 205 SER A CA 1
ATOM 1668 C C . SER A 1 205 ? 5.792 -8.293 -6.827 1.00 90.06 205 SER A C 1
ATOM 1670 O O . SER A 1 205 ? 5.176 -8.562 -5.797 1.00 90.06 205 SER A O 1
ATOM 1672 N 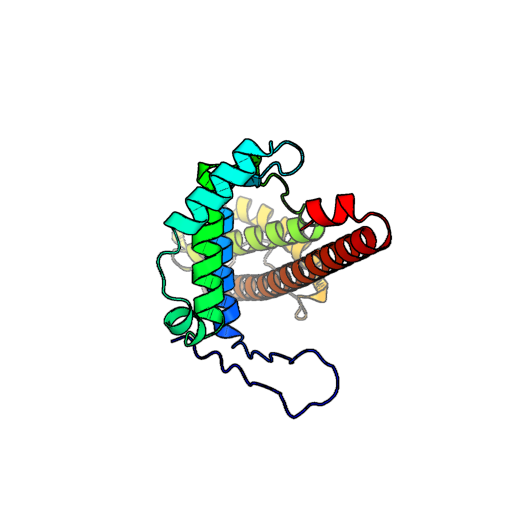N . LEU A 1 206 ? 7.120 -8.117 -6.841 1.00 91.19 206 LEU A N 1
ATOM 1673 C CA . LEU A 1 206 ? 7.938 -8.224 -5.629 1.00 91.19 206 LEU A CA 1
ATOM 1674 C C . LEU A 1 206 ? 7.521 -7.200 -4.566 1.00 91.19 206 LEU A C 1
ATOM 1676 O O . LEU A 1 206 ? 7.396 -7.548 -3.394 1.00 91.19 206 LEU A O 1
ATOM 1680 N N . LEU A 1 207 ? 7.296 -5.942 -4.959 1.00 9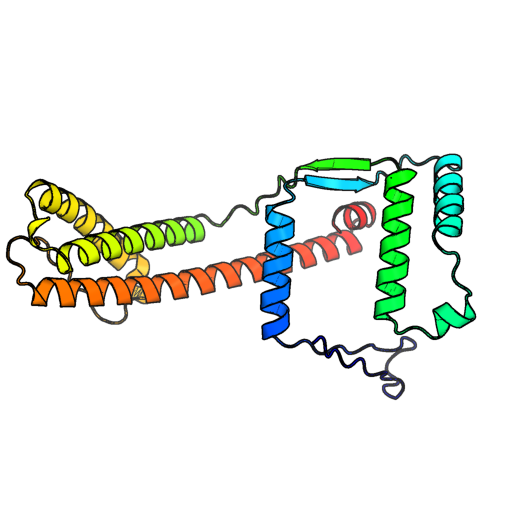0.25 207 LEU A N 1
ATOM 1681 C CA . LEU A 1 207 ? 6.853 -4.896 -4.037 1.00 90.25 207 LEU A CA 1
ATOM 1682 C C . LEU A 1 207 ? 5.522 -5.264 -3.377 1.00 90.25 207 LEU A C 1
ATOM 1684 O O . LEU A 1 207 ? 5.404 -5.148 -2.162 1.00 90.25 207 LEU A O 1
ATOM 1688 N N . LEU A 1 208 ? 4.545 -5.741 -4.151 1.00 88.00 208 LEU A N 1
ATOM 1689 C CA . LEU A 1 208 ? 3.249 -6.170 -3.623 1.00 88.00 208 LEU A CA 1
ATOM 1690 C C . LEU A 1 208 ? 3.386 -7.346 -2.651 1.00 88.00 208 LEU A C 1
ATOM 1692 O O . LEU A 1 208 ? 2.760 -7.324 -1.592 1.00 88.00 208 LEU A O 1
ATOM 1696 N N . LEU A 1 209 ? 4.222 -8.334 -2.982 1.00 89.00 209 LEU A N 1
ATOM 1697 C CA . LEU A 1 209 ? 4.508 -9.467 -2.104 1.00 89.00 209 LEU A CA 1
ATOM 1698 C C . LEU A 1 209 ? 5.116 -8.996 -0.776 1.00 89.00 209 LEU A C 1
ATOM 1700 O O . LEU A 1 209 ? 4.594 -9.316 0.287 1.00 89.00 209 LEU A O 1
ATOM 1704 N N . LYS A 1 210 ? 6.161 -8.164 -0.829 1.00 87.94 210 LYS A N 1
ATOM 1705 C CA . LYS A 1 210 ? 6.841 -7.656 0.371 1.00 87.94 210 LYS A CA 1
ATOM 1706 C C . LYS A 1 210 ? 5.952 -6.735 1.209 1.00 87.94 210 LYS A C 1
ATOM 1708 O O . LYS A 1 210 ? 6.016 -6.773 2.434 1.00 87.94 210 LYS A O 1
ATOM 1713 N N . GLU A 1 211 ? 5.083 -5.940 0.582 1.00 86.69 211 GLU A N 1
ATOM 1714 C CA . GLU A 1 211 ? 4.072 -5.162 1.309 1.00 86.69 211 GLU A CA 1
ATOM 1715 C C . GLU A 1 211 ? 3.063 -6.065 2.032 1.00 86.69 211 GLU A C 1
ATOM 1717 O O . GLU A 1 211 ? 2.652 -5.733 3.145 1.00 86.69 211 GLU A O 1
ATOM 1722 N N . LYS A 1 212 ? 2.675 -7.198 1.433 1.00 84.12 212 LYS A N 1
ATOM 1723 C CA . LYS A 1 212 ? 1.769 -8.175 2.053 1.00 84.12 212 LYS A CA 1
ATOM 1724 C C . LYS A 1 212 ? 2.425 -8.940 3.197 1.00 84.12 212 LYS A C 1
ATOM 1726 O O . LYS A 1 212 ? 1.813 -9.039 4.256 1.00 84.12 212 LYS A O 1
ATOM 1731 N N . GLU A 1 213 ? 3.659 -9.406 3.019 1.00 85.69 213 GLU A N 1
ATOM 1732 C CA . GLU A 1 213 ? 4.450 -10.035 4.085 1.00 85.69 213 GLU A CA 1
ATOM 1733 C C . GLU A 1 213 ? 4.601 -9.087 5.279 1.00 85.69 213 GLU A C 1
ATOM 1735 O O . GLU A 1 213 ? 4.285 -9.453 6.406 1.00 85.69 213 GLU A O 1
ATOM 1740 N N . PHE A 1 214 ? 4.975 -7.829 5.029 1.00 84.56 214 PHE A N 1
ATOM 1741 C CA . PHE A 1 214 ? 5.095 -6.825 6.084 1.00 84.56 214 PHE A CA 1
ATOM 1742 C C . PHE A 1 214 ? 3.769 -6.563 6.811 1.00 84.56 214 PHE A C 1
ATOM 1744 O O . PHE A 1 214 ? 3.752 -6.425 8.033 1.00 84.56 214 PHE A O 1
ATOM 1751 N N . GLN A 1 215 ? 2.649 -6.502 6.081 1.00 80.38 215 GLN A N 1
ATOM 1752 C CA . GLN A 1 215 ? 1.325 -6.370 6.694 1.00 80.38 215 GLN A CA 1
ATOM 1753 C C . GLN A 1 215 ? 1.002 -7.562 7.596 1.00 80.38 215 GLN A C 1
ATOM 1755 O O . GLN A 1 215 ? 0.562 -7.348 8.722 1.00 80.38 215 GLN A O 1
ATOM 1760 N N . ALA A 1 216 ? 1.244 -8.788 7.129 1.00 76.50 216 ALA A N 1
ATOM 1761 C CA . ALA A 1 216 ? 1.001 -9.998 7.907 1.00 76.50 216 ALA A CA 1
ATOM 1762 C C . ALA A 1 216 ? 1.861 -10.029 9.179 1.00 76.50 216 ALA A C 1
ATOM 1764 O O . ALA A 1 216 ? 1.320 -10.172 10.271 1.00 76.50 216 ALA A O 1
ATOM 1765 N N . SER A 1 217 ? 3.172 -9.784 9.065 1.00 75.50 217 SER A N 1
ATOM 1766 C CA . SER A 1 217 ? 4.074 -9.722 10.222 1.00 75.50 217 SER A CA 1
ATOM 1767 C C . SER A 1 217 ? 3.696 -8.611 11.199 1.00 75.50 217 SER A C 1
ATOM 1769 O O . SER A 1 217 ? 3.764 -8.806 12.406 1.00 75.50 217 SER A O 1
ATOM 1771 N N . SER A 1 218 ? 3.263 -7.449 10.703 1.00 74.44 218 SER A N 1
ATOM 1772 C CA . SER A 1 218 ? 2.810 -6.358 11.566 1.00 74.44 218 SER A CA 1
ATOM 1773 C C . SER A 1 218 ? 1.512 -6.683 12.303 1.00 74.44 218 SER A C 1
ATOM 1775 O O . SER A 1 218 ? 1.332 -6.187 13.412 1.00 74.44 218 SER A O 1
ATOM 1777 N N . ILE A 1 219 ? 0.588 -7.418 11.679 1.00 71.50 219 ILE A N 1
ATOM 1778 C CA . ILE A 1 219 ? -0.647 -7.860 12.333 1.00 71.50 219 ILE A CA 1
ATOM 1779 C C . ILE A 1 219 ? -0.298 -8.891 13.402 1.00 71.50 219 ILE A C 1
ATOM 1781 O O . ILE A 1 219 ? -0.721 -8.728 14.540 1.00 71.50 219 ILE A O 1
ATOM 1785 N N . GLN A 1 220 ? 0.532 -9.880 13.059 1.00 72.50 220 GLN A N 1
ATOM 1786 C CA . GLN A 1 220 ? 0.968 -10.910 13.997 1.00 72.50 220 GLN A CA 1
ATOM 1787 C C . GLN A 1 220 ? 1.658 -10.298 15.219 1.00 72.50 220 GLN A C 1
ATOM 1789 O O . GLN A 1 220 ? 1.224 -10.538 16.333 1.00 72.50 220 GLN A O 1
ATOM 1794 N N . ALA A 1 221 ? 2.623 -9.397 15.017 1.00 75.81 221 ALA A N 1
ATOM 1795 C CA . ALA A 1 221 ? 3.320 -8.733 16.118 1.00 75.81 221 ALA A CA 1
ATOM 1796 C C . ALA A 1 221 ? 2.383 -7.925 17.033 1.00 75.81 221 ALA A C 1
ATOM 1798 O O . ALA A 1 221 ? 2.645 -7.796 18.225 1.00 75.81 221 ALA A O 1
ATOM 1799 N N . LYS A 1 222 ? 1.291 -7.367 16.491 1.00 76.38 222 LYS A N 1
ATOM 1800 C CA . LYS A 1 222 ? 0.271 -6.692 17.304 1.00 76.38 222 LYS A CA 1
ATOM 1801 C C . LYS A 1 222 ? -0.567 -7.676 18.112 1.00 76.38 222 LYS A C 1
ATOM 1803 O O . LYS A 1 222 ? -0.861 -7.374 19.259 1.00 76.38 222 LYS A O 1
ATOM 1808 N N . ILE A 1 223 ? -0.949 -8.805 17.518 1.00 68.88 223 ILE A N 1
ATOM 1809 C CA . ILE A 1 223 ? -1.681 -9.872 18.212 1.00 68.88 223 ILE A CA 1
ATOM 1810 C C . ILE A 1 223 ? -0.812 -10.449 19.330 1.00 68.88 223 ILE A C 1
ATOM 1812 O O . ILE A 1 223 ? -1.290 -10.593 20.447 1.00 68.88 223 ILE A O 1
ATOM 1816 N N . ASP A 1 224 ? 0.465 -10.710 19.056 1.00 73.56 224 ASP A N 1
ATOM 1817 C CA . ASP A 1 224 ? 1.410 -11.232 20.044 1.00 73.56 224 ASP A CA 1
ATOM 1818 C C . ASP A 1 224 ? 1.571 -10.247 21.208 1.00 73.56 224 ASP A C 1
ATOM 1820 O O . ASP A 1 224 ? 1.350 -10.618 22.355 1.00 73.56 224 ASP A O 1
ATOM 1824 N N . ALA A 1 225 ? 1.818 -8.962 20.920 1.00 74.06 225 ALA A N 1
ATOM 1825 C CA . ALA A 1 225 ? 1.902 -7.926 21.952 1.00 74.06 225 ALA A CA 1
ATOM 1826 C C . ALA A 1 225 ? 0.596 -7.778 22.752 1.00 74.06 225 ALA A C 1
ATOM 1828 O O . ALA A 1 225 ? 0.623 -7.568 23.961 1.00 74.06 225 ALA A O 1
ATOM 1829 N N . GLN A 1 226 ? -0.556 -7.896 22.090 1.00 69.81 226 GLN A N 1
ATOM 1830 C CA . GLN A 1 226 ? -1.854 -7.880 22.753 1.00 69.81 226 GLN A CA 1
ATOM 1831 C C . GLN A 1 226 ? -2.023 -9.094 23.683 1.00 69.81 226 GLN A C 1
ATOM 1833 O O . GLN A 1 226 ? -2.460 -8.924 24.818 1.00 69.81 226 GLN A O 1
ATOM 1838 N N . ASN A 1 227 ? -1.666 -10.301 23.242 1.00 72.12 227 ASN A N 1
ATOM 1839 C CA . ASN A 1 227 ? -1.735 -11.517 24.057 1.00 72.12 227 ASN A CA 1
ATOM 1840 C C . ASN A 1 227 ? -0.766 -11.463 25.249 1.00 72.12 227 ASN A C 1
ATOM 1842 O O . ASN A 1 227 ? -1.118 -11.876 26.357 1.00 72.12 227 ASN A O 1
ATOM 1846 N N . ASP A 1 228 ? 0.429 -10.911 25.040 1.00 73.94 228 ASP A N 1
ATOM 1847 C CA . ASP A 1 228 ? 1.414 -10.688 26.097 1.00 73.94 228 ASP A CA 1
ATOM 1848 C C . ASP A 1 228 ? 0.888 -9.696 27.138 1.00 73.94 228 ASP A C 1
ATOM 1850 O O . ASP A 1 228 ? 0.982 -9.965 28.337 1.00 73.94 228 ASP A O 1
ATOM 1854 N N . ASN A 1 229 ? 0.278 -8.589 26.700 1.00 73.44 229 ASN A N 1
ATOM 1855 C CA . ASN A 1 229 ? -0.369 -7.634 27.598 1.00 73.44 229 ASN A CA 1
ATOM 1856 C C . ASN A 1 229 ? -1.547 -8.286 28.335 1.00 73.44 229 ASN A C 1
ATOM 1858 O O . ASN A 1 229 ? -1.658 -8.139 29.542 1.00 73.44 229 ASN A O 1
ATOM 1862 N N . PHE A 1 230 ? -2.393 -9.075 27.664 1.00 67.56 230 PHE A N 1
ATOM 1863 C CA . PHE A 1 230 ? -3.484 -9.798 28.330 1.00 67.56 230 PHE A CA 1
ATOM 1864 C C . PHE A 1 230 ? -2.972 -10.700 29.463 1.00 67.56 230 PHE A C 1
ATOM 1866 O O . PHE A 1 230 ? -3.578 -10.769 30.530 1.00 67.56 230 PHE A O 1
ATOM 1873 N N . THR A 1 231 ? -1.844 -11.372 29.229 1.00 75.62 231 THR A N 1
ATOM 1874 C CA . THR A 1 231 ? -1.262 -12.332 30.173 1.00 75.62 231 THR A CA 1
ATOM 1875 C C . THR A 1 231 ? -0.542 -11.646 31.335 1.00 75.62 231 THR A C 1
ATOM 1877 O O . THR A 1 231 ? -0.616 -12.124 32.465 1.00 75.62 231 THR A O 1
ATOM 1880 N N . ASN A 1 232 ? 0.160 -10.541 31.071 1.00 76.88 232 ASN A N 1
ATOM 1881 C CA . ASN A 1 232 ? 1.106 -9.954 32.023 1.00 76.88 232 ASN A CA 1
ATOM 1882 C C . ASN A 1 232 ? 0.661 -8.605 32.605 1.00 76.88 232 ASN A C 1
ATOM 1884 O O . ASN A 1 232 ? 1.128 -8.234 33.679 1.00 76.88 232 ASN A O 1
ATOM 1888 N N . ASP A 1 233 ? -0.215 -7.869 31.920 1.00 69.81 233 ASP A N 1
ATOM 1889 C CA . ASP A 1 233 ? -0.682 -6.545 32.333 1.00 69.81 233 ASP A CA 1
ATOM 1890 C C . ASP A 1 233 ? -2.019 -6.168 31.658 1.00 69.81 233 ASP A C 1
ATOM 1892 O O . ASP A 1 233 ? -2.094 -5.526 30.604 1.00 69.81 233 ASP A O 1
ATOM 1896 N N . ILE A 1 234 ? -3.116 -6.544 32.321 1.00 65.94 234 ILE A N 1
ATOM 1897 C CA . ILE A 1 234 ? -4.490 -6.264 31.874 1.00 65.94 234 ILE A CA 1
ATOM 1898 C C . ILE A 1 234 ? -4.730 -4.760 31.642 1.00 65.94 234 ILE A C 1
ATOM 1900 O O . ILE A 1 234 ? -5.562 -4.400 30.806 1.00 65.94 234 ILE A O 1
ATOM 1904 N N . SER A 1 235 ? -4.007 -3.870 32.333 1.00 58.28 235 SER A N 1
ATOM 1905 C CA . SER A 1 235 ? -4.181 -2.424 32.164 1.00 58.28 235 SER A CA 1
ATOM 1906 C C . SER A 1 235 ? -3.679 -1.943 30.798 1.00 58.28 235 SER A C 1
ATOM 1908 O O . SER A 1 235 ? -4.405 -1.249 30.084 1.00 58.28 235 SER A O 1
ATOM 1910 N N . THR A 1 236 ? -2.506 -2.407 30.354 1.00 54.50 236 THR A N 1
ATOM 1911 C CA . THR A 1 236 ? -1.976 -2.099 29.015 1.00 54.50 236 THR A CA 1
ATOM 1912 C C . THR A 1 236 ? -2.694 -2.854 27.897 1.00 54.50 236 THR A C 1
ATOM 1914 O O . THR A 1 236 ? -2.726 -2.372 26.762 1.00 54.50 236 THR A O 1
ATOM 1917 N N . PHE A 1 237 ? -3.346 -3.988 28.185 1.00 46.41 237 PHE A N 1
ATOM 1918 C CA . PHE A 1 237 ? -4.211 -4.673 27.216 1.00 46.41 237 PHE A CA 1
ATOM 1919 C C . PHE A 1 237 ? -5.363 -3.774 26.744 1.00 46.41 237 PHE A C 1
A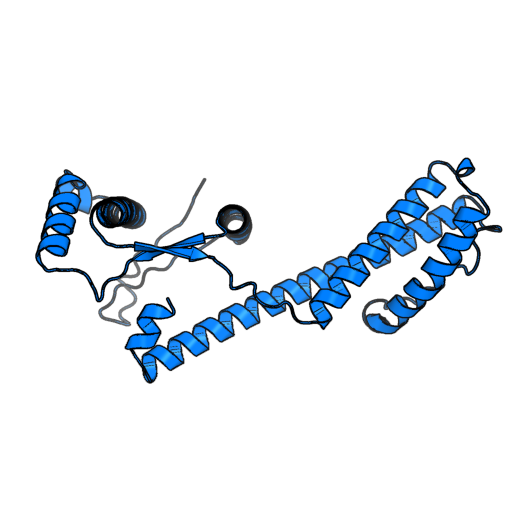TOM 1921 O O . PHE A 1 237 ? -5.558 -3.620 25.535 1.00 46.41 237 PHE A O 1
ATOM 1928 N N . ILE A 1 238 ? -6.070 -3.128 27.680 1.00 49.25 238 ILE A N 1
ATOM 1929 C CA . ILE A 1 238 ? -7.213 -2.244 27.389 1.00 49.25 238 ILE A CA 1
ATOM 1930 C C . ILE A 1 238 ? -6.782 -1.042 26.533 1.00 49.25 238 ILE A C 1
ATOM 1932 O O . ILE A 1 238 ? -7.508 -0.641 25.625 1.00 49.25 238 ILE A O 1
ATOM 1936 N N . GLU A 1 239 ? -5.585 -0.496 26.766 1.00 45.47 239 GLU A N 1
ATOM 1937 C CA . GLU A 1 239 ? -5.046 0.627 25.982 1.00 45.47 239 GLU A CA 1
ATOM 1938 C C . GLU A 1 239 ? -4.509 0.224 24.593 1.00 45.47 239 GLU A C 1
ATOM 1940 O O . GLU A 1 239 ? -4.358 1.075 23.707 1.00 45.47 239 GLU A O 1
ATOM 1945 N N . SER A 1 240 ? -4.206 -1.064 24.395 1.00 42.78 240 SER A N 1
ATOM 1946 C CA . SER A 1 240 ? -3.628 -1.607 23.157 1.00 42.78 240 SER A CA 1
ATOM 1947 C C . SER A 1 240 ? -4.654 -2.052 22.101 1.00 42.78 240 SER A C 1
ATOM 1949 O O . SER A 1 240 ? -4.267 -2.255 20.944 1.00 42.78 240 SER A O 1
ATOM 1951 N N . ALA A 1 241 ? -5.934 -2.167 22.480 1.00 43.53 241 ALA A N 1
ATOM 1952 C CA . ALA A 1 241 ? -7.066 -2.490 21.600 1.00 43.53 241 ALA A CA 1
ATOM 1953 C C . ALA A 1 241 ? -7.486 -1.308 20.693 1.00 43.53 241 ALA A C 1
ATOM 1955 O O . ALA A 1 241 ? -7.897 -1.568 19.537 1.00 43.53 241 ALA A O 1
#